Protein AF-A0A958HUA4-F1 (afdb_monomer)

pLDDT: mean 91.3, std 7.29, range [41.44, 98.62]

Radius of gyration: 27.16 Å; Cα contacts (8 Å, |Δi|>4): 624; chains: 1; bounding box: 73×45×73 Å

Solvent-accessible surface area (backbone atoms only — not comparable to full-atom values): 19918 Å² total; per-residue (Å²): 132,83,78,83,48,39,27,33,40,35,32,34,22,81,40,45,67,48,44,49,57,25,52,54,47,47,52,50,35,40,75,71,64,76,40,64,62,78,33,45,37,42,33,31,13,40,75,89,59,50,65,48,77,51,68,74,32,73,71,64,57,75,56,53,70,85,60,61,46,76,72,46,55,59,37,18,19,36,43,38,35,35,29,40,60,90,38,43,57,63,56,50,63,47,37,66,69,46,69,35,52,23,61,18,64,42,55,97,80,31,62,61,53,16,51,51,54,22,50,32,76,81,57,62,69,81,88,54,79,72,59,76,83,62,69,84,34,43,38,88,42,99,42,75,88,66,31,44,82,48,70,62,54,71,63,74,62,65,49,63,88,88,55,71,72,86,87,87,88,83,77,84,90,69,56,76,63,38,38,39,75,63,75,20,88,40,88,40,69,70,58,35,54,50,40,77,77,56,82,78,74,97,84,74,87,76,57,98,49,66,25,25,30,52,51,18,66,44,46,77,41,62,24,44,83,39,9,21,63,38,46,20,83,56,55,39,103,46,94,20,21,52,23,46,71,47,89,96,56,72,28,51,46,31,58,42,34,56,44,22,34,69,31,71,49,68,38,78,61,20,50,35,30,68,94,36,75,53,95,87,32,65,60,74,51,36,67,56,60,45,23,27,78,40,39,44,31,30,51,52,88,73,68,55,60,53,60,33,56,32,27,50,62,96,40,78,78,38,61,63,78,43,62,99,88,43,80,32,48,47,78,57,49,45,50,52,53,51,52,52,50,52,51,54,48,41,74,77,39,75,83,63,52

Secondary structure (DSSP, 8-state):
-PPPPEEEEEEEES-HHHHHHHHHHHHHHHHTTSS--SEEEEEEE-TTS-EEEEES-HHHHHTSPTTHHHHSPTT-EEEEEEEEGGGHHHHHHHTTT-SEEEEEE--TT-HHHHHHHHHHTTS--SSSSSPPPPP--SB--SSSTT-B--GGGSS-PPPPTTPPP------TT--TTSBGGGT-SB--HHHHHHHHTS---SS----SSHHHHHHHHHHTS-GGGGT-SS-TTS--SSTT-SS---TT---HHHHHHHTT---EEEEE---S-GGG-STT--GGGSGGGGT-SEEEEE-SS---SSS--EEETTEEEESPPPSTTPPP-HHHHHHHHHHHHHHHHHHH-TT--

Foldseek 3Di:
DPDFWKKKKKFKALALVLLVQLQVLLVVCVVVVVFDWPKKKKWAQALVRDIDIDMDDPVLVVLADPCLNNPDDHRMMMMIIIGTPVCLLVSLVSSLRTQAIFMFIQDPVGDNVSNVRRSCLVVPDLVDPLGDQGDWRWADDPDPVSTGGHPSRPDAAAADPPDDDDDDDDDAPDDQQDEVCNPHPHDDVVVVVVCVVDPDDPPDDADPDDQQRLQCQFFVDHQQQQQPPDFLQDADPDRSRRLHGDPVTATVLQSCVSNQAAFEDFEEARSHRPVALDPVHDCCRPPVVSNHPWYWYAHHPDADQQFGQIDTRSRTPGGDADPPPDTHGRVVVSVVVVVVVVVVCCVVPVPHD

Structure (mmCIF, N/CA/C/O backbone):
data_AF-A0A958HUA4-F1
#
_entry.id   AF-A0A958HUA4-F1
#
loop_
_atom_site.group_PDB
_atom_site.id
_atom_site.type_symbol
_atom_site.label_atom_id
_atom_site.label_alt_id
_atom_site.label_comp_id
_atom_site.label_asym_id
_atom_site.label_entity_id
_atom_site.label_seq_id
_atom_site.pdbx_PDB_ins_code
_atom_site.Cartn_x
_atom_site.Cartn_y
_atom_site.Cartn_z
_atom_site.occupancy
_atom_site.B_iso_or_equiv
_atom_site.auth_seq_id
_atom_site.auth_comp_id
_atom_site.auth_asym_id
_atom_site.auth_atom_id
_atom_site.pdbx_PDB_model_num
ATOM 1 N N . MET A 1 1 ? 41.596 9.420 -26.181 1.00 41.44 1 MET A N 1
ATOM 2 C CA . MET A 1 1 ? 40.619 8.571 -26.888 1.00 41.44 1 MET A CA 1
ATOM 3 C C . MET A 1 1 ? 39.676 8.042 -25.830 1.00 41.44 1 MET A C 1
ATOM 5 O O . MET A 1 1 ? 40.106 7.245 -25.011 1.00 41.44 1 MET A O 1
ATOM 9 N N . THR A 1 2 ? 38.470 8.592 -25.737 1.00 46.72 2 THR A N 1
ATOM 10 C CA . THR A 1 2 ? 37.420 8.050 -24.869 1.00 46.72 2 THR A CA 1
ATOM 11 C C . THR A 1 2 ? 37.021 6.692 -25.429 1.00 46.72 2 THR A C 1
ATOM 13 O O . THR A 1 2 ? 36.610 6.608 -26.583 1.00 46.72 2 THR A O 1
ATOM 16 N N . THR A 1 3 ? 37.222 5.633 -24.651 1.00 60.53 3 THR A N 1
ATOM 17 C CA . THR A 1 3 ? 36.746 4.288 -24.975 1.00 60.53 3 THR A CA 1
ATOM 18 C C . THR A 1 3 ? 35.234 4.371 -25.181 1.00 60.53 3 THR A C 1
ATOM 20 O O . THR A 1 3 ? 34.528 4.886 -24.315 1.00 60.53 3 THR A O 1
ATOM 23 N N . GLU A 1 4 ? 34.749 3.965 -26.352 1.00 77.44 4 GLU A N 1
ATOM 24 C CA . GLU A 1 4 ? 33.319 3.947 -26.655 1.00 77.44 4 GLU A CA 1
ATOM 25 C C . GLU A 1 4 ? 32.632 2.963 -25.698 1.00 77.44 4 GLU A C 1
ATOM 27 O O . GLU A 1 4 ? 33.038 1.805 -25.600 1.00 77.44 4 GLU A O 1
ATOM 32 N N . GLN A 1 5 ? 31.659 3.447 -24.926 1.00 87.62 5 GLN A N 1
ATOM 33 C CA . GLN A 1 5 ? 30.977 2.644 -23.917 1.00 87.62 5 GLN A CA 1
ATOM 34 C C . GLN A 1 5 ? 29.851 1.837 -24.565 1.00 87.62 5 GLN A C 1
ATOM 36 O O . GLN A 1 5 ? 29.000 2.397 -25.261 1.00 87.62 5 GLN A O 1
ATOM 41 N N . ASN A 1 6 ? 29.834 0.530 -24.308 1.00 91.56 6 ASN A N 1
ATOM 42 C CA . ASN A 1 6 ? 28.731 -0.338 -24.704 1.00 91.56 6 ASN A CA 1
ATOM 43 C C . ASN A 1 6 ? 27.624 -0.319 -23.650 1.00 91.56 6 ASN A C 1
ATOM 45 O O . ASN A 1 6 ? 27.862 -0.139 -22.455 1.00 91.56 6 ASN A O 1
ATOM 49 N N . LEU A 1 7 ? 26.402 -0.523 -24.117 1.00 91.88 7 LEU A N 1
ATOM 50 C CA . LEU A 1 7 ? 25.184 -0.560 -23.330 1.00 91.88 7 LEU A CA 1
ATOM 51 C C . LEU A 1 7 ? 24.531 -1.927 -23.443 1.00 91.88 7 LEU A C 1
ATOM 53 O O . LEU A 1 7 ? 24.459 -2.489 -24.534 1.00 91.88 7 LEU A O 1
ATOM 57 N N . VAL A 1 8 ? 23.939 -2.385 -22.347 1.00 91.31 8 VAL A N 1
ATOM 58 C CA . VAL A 1 8 ? 22.857 -3.367 -22.379 1.00 91.31 8 VAL A CA 1
ATOM 59 C C . VAL A 1 8 ? 21.545 -2.609 -22.549 1.00 91.31 8 VAL A C 1
ATOM 61 O O . VAL A 1 8 ? 21.198 -1.779 -21.712 1.00 91.31 8 VAL A O 1
ATOM 64 N N . ILE A 1 9 ? 20.794 -2.913 -23.605 1.00 92.19 9 ILE A N 1
ATOM 65 C CA . ILE A 1 9 ? 19.447 -2.393 -23.848 1.00 92.19 9 ILE A CA 1
ATOM 66 C C . ILE A 1 9 ? 18.473 -3.567 -23.759 1.00 92.19 9 ILE A C 1
ATOM 68 O O . ILE A 1 9 ? 18.439 -4.425 -24.637 1.00 92.19 9 ILE A O 1
ATOM 72 N N . LEU A 1 10 ? 17.670 -3.600 -22.697 1.00 89.81 10 LEU A N 1
ATOM 73 C CA . LEU A 1 10 ? 16.618 -4.592 -22.496 1.00 89.81 10 LEU A CA 1
ATOM 74 C C . LEU A 1 10 ? 15.257 -3.948 -22.737 1.00 89.81 10 LEU A C 1
ATOM 76 O O . LEU A 1 10 ? 14.933 -2.910 -22.159 1.00 89.81 10 LEU A O 1
ATOM 80 N N . THR A 1 11 ? 14.433 -4.577 -23.562 1.00 89.62 11 THR A N 1
ATOM 81 C CA . THR A 1 11 ? 13.100 -4.084 -23.897 1.00 89.62 11 THR A CA 1
ATOM 82 C C . THR A 1 11 ? 12.040 -5.155 -23.684 1.00 89.62 11 THR A C 1
ATOM 84 O O . THR A 1 11 ? 12.311 -6.335 -23.875 1.00 89.62 11 THR A O 1
ATOM 87 N N . GLY A 1 12 ? 10.845 -4.750 -23.253 1.00 88.19 12 GLY A N 1
ATOM 88 C CA . GLY A 1 12 ? 9.703 -5.630 -23.000 1.00 88.19 12 GLY A CA 1
ATOM 89 C C . GLY A 1 12 ? 8.538 -5.367 -23.955 1.00 88.19 12 GLY A C 1
ATOM 90 O O . GLY A 1 12 ? 8.248 -4.215 -24.299 1.00 88.19 12 GLY A O 1
ATOM 91 N N . TYR A 1 13 ? 7.855 -6.446 -24.338 1.00 89.31 13 TYR A N 1
ATOM 92 C CA . TYR A 1 13 ? 6.770 -6.474 -25.316 1.00 89.31 13 TYR A CA 1
ATOM 93 C C . TYR A 1 13 ? 5.556 -7.231 -24.770 1.00 89.31 13 TYR A C 1
ATOM 95 O O . TYR A 1 13 ? 5.693 -8.306 -24.185 1.00 89.31 13 TYR A O 1
ATOM 103 N N . PHE A 1 14 ? 4.357 -6.704 -25.032 1.00 83.75 14 PHE A N 1
ATOM 104 C CA . PHE A 1 14 ? 3.089 -7.412 -24.796 1.00 83.75 14 PHE A CA 1
ATOM 105 C C . PHE A 1 14 ? 2.644 -8.282 -25.978 1.00 83.75 14 PHE A C 1
ATOM 107 O O . PHE A 1 14 ? 1.669 -9.013 -25.860 1.00 83.75 14 PHE A O 1
ATOM 114 N N . SER A 1 15 ? 3.338 -8.192 -27.114 1.00 88.75 15 SER A N 1
ATOM 115 C CA . SER A 1 15 ? 3.091 -9.004 -28.303 1.00 88.75 15 SER A CA 1
ATOM 116 C C . SER A 1 15 ? 4.385 -9.695 -28.709 1.00 88.75 15 SER A C 1
ATOM 118 O O . SER A 1 15 ? 5.387 -9.034 -28.987 1.00 88.75 15 SER A O 1
ATOM 120 N N . ILE A 1 16 ? 4.344 -11.025 -28.748 1.00 91.31 16 ILE A N 1
ATOM 121 C CA . ILE A 1 16 ? 5.450 -11.851 -29.239 1.00 91.31 16 ILE A CA 1
ATOM 122 C C . ILE A 1 16 ? 5.746 -11.524 -30.708 1.00 91.31 16 ILE A C 1
ATOM 124 O O . ILE A 1 16 ? 6.905 -11.364 -31.074 1.00 91.31 16 ILE A O 1
ATOM 128 N N . ASP A 1 17 ? 4.717 -11.335 -31.536 1.00 92.62 17 ASP A N 1
ATOM 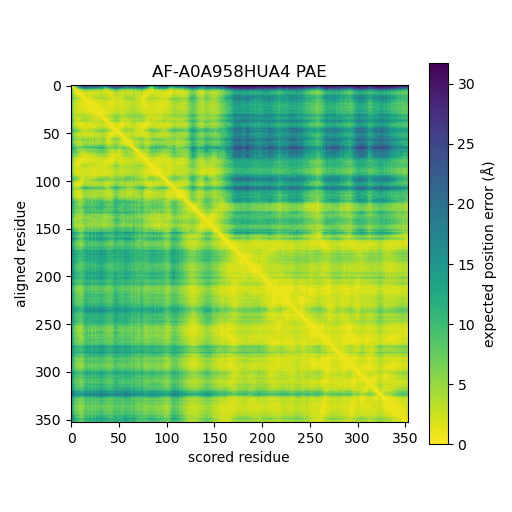129 C CA . ASP A 1 17 ? 4.897 -11.028 -32.959 1.00 92.62 17 ASP A CA 1
ATOM 130 C C . ASP A 1 17 ? 5.580 -9.673 -33.180 1.00 92.62 17 ASP A C 1
ATOM 132 O O . ASP A 1 17 ? 6.458 -9.554 -34.034 1.00 92.62 17 ASP A O 1
ATOM 136 N N . ALA A 1 18 ? 5.242 -8.663 -32.370 1.00 92.94 18 ALA A N 1
ATOM 137 C CA . ALA A 1 18 ? 5.939 -7.379 -32.400 1.00 92.94 18 ALA A CA 1
ATOM 138 C C . ALA A 1 18 ? 7.417 -7.528 -32.004 1.00 92.94 18 ALA A C 1
ATOM 140 O O . ALA A 1 18 ? 8.287 -6.941 -32.645 1.00 92.94 18 ALA A O 1
ATOM 141 N N . ALA A 1 19 ? 7.708 -8.346 -30.986 1.00 93.69 19 ALA A N 1
ATOM 142 C CA . ALA A 1 19 ? 9.080 -8.617 -30.565 1.00 93.69 19 ALA A CA 1
ATOM 143 C C . ALA A 1 19 ? 9.882 -9.354 -31.649 1.00 93.69 19 ALA A C 1
ATOM 145 O O . ALA A 1 19 ? 11.032 -9.007 -31.901 1.00 93.69 19 ALA A O 1
ATOM 146 N N . ARG A 1 20 ? 9.276 -10.327 -32.340 1.00 94.69 20 ARG A N 1
ATOM 147 C CA . ARG A 1 20 ? 9.901 -11.015 -33.480 1.00 94.69 20 ARG A CA 1
ATOM 148 C C . ARG A 1 20 ? 10.224 -10.049 -34.610 1.00 94.69 20 ARG A C 1
ATOM 150 O O . ARG A 1 20 ? 11.370 -9.983 -35.035 1.00 94.69 20 ARG A O 1
ATOM 157 N N . ALA A 1 21 ? 9.248 -9.244 -35.030 1.00 94.62 21 ALA A N 1
ATOM 158 C CA . ALA A 1 21 ? 9.436 -8.273 -36.105 1.00 94.62 21 ALA A CA 1
ATOM 159 C C . ALA A 1 21 ? 10.551 -7.258 -35.794 1.00 94.62 21 ALA A C 1
ATOM 161 O O . ALA A 1 21 ? 11.344 -6.909 -36.671 1.00 94.62 21 ALA A O 1
ATOM 162 N N . ASP A 1 22 ? 10.635 -6.794 -34.545 1.00 95.31 22 ASP A N 1
ATOM 163 C CA . ASP A 1 22 ? 11.686 -5.874 -34.110 1.00 95.31 22 ASP A CA 1
ATOM 164 C C . ASP A 1 22 ? 13.051 -6.579 -33.980 1.00 95.31 22 ASP A C 1
ATOM 166 O O . ASP A 1 22 ? 14.072 -6.000 -34.355 1.00 95.31 22 ASP A O 1
ATOM 170 N N . SER A 1 23 ? 13.085 -7.839 -33.530 1.00 94.25 23 SER A N 1
ATOM 171 C CA . SER A 1 23 ? 14.299 -8.669 -33.496 1.00 94.25 23 SER A CA 1
ATOM 172 C C . SER A 1 23 ? 14.860 -8.912 -34.901 1.00 94.25 23 SER A C 1
ATOM 174 O O . SER A 1 23 ? 16.057 -8.734 -35.126 1.00 94.25 23 SER A O 1
ATOM 176 N N . ASP A 1 24 ? 14.002 -9.252 -35.865 1.00 92.75 24 ASP A N 1
ATOM 177 C CA . ASP A 1 24 ? 14.386 -9.455 -37.266 1.00 92.75 24 ASP A CA 1
ATOM 178 C C . ASP A 1 24 ? 14.916 -8.155 -37.886 1.00 92.75 24 ASP A C 1
ATOM 180 O O . ASP A 1 24 ? 15.938 -8.150 -38.577 1.00 92.75 24 ASP A O 1
ATOM 184 N N . ARG A 1 25 ? 14.274 -7.018 -37.581 1.00 94.06 25 ARG A N 1
ATOM 185 C CA . ARG A 1 25 ? 14.742 -5.697 -38.021 1.00 94.06 25 ARG A CA 1
ATOM 186 C C . ARG A 1 25 ? 16.128 -5.375 -37.465 1.00 94.06 25 ARG A C 1
ATOM 188 O O . ARG A 1 25 ? 16.972 -4.881 -38.208 1.00 94.06 25 ARG A O 1
ATOM 195 N N . LEU A 1 26 ? 16.378 -5.650 -36.184 1.00 94.38 26 LEU A N 1
ATOM 196 C CA . LEU A 1 26 ? 17.698 -5.464 -35.575 1.00 94.38 26 LEU A CA 1
ATOM 197 C C . LEU A 1 26 ? 18.760 -6.338 -36.248 1.00 94.38 26 LEU A C 1
ATOM 199 O O . LEU A 1 26 ? 19.844 -5.843 -36.554 1.00 94.38 26 LEU A O 1
ATOM 203 N N . ALA A 1 27 ? 18.444 -7.608 -36.513 1.00 90.12 27 ALA A N 1
ATOM 204 C CA . ALA A 1 27 ? 19.351 -8.522 -37.200 1.00 90.12 27 ALA A CA 1
ATOM 205 C C . ALA A 1 27 ? 19.699 -8.022 -38.613 1.00 90.12 27 ALA A C 1
ATOM 207 O O . ALA A 1 27 ? 20.872 -8.020 -38.988 1.00 90.12 27 ALA A O 1
ATOM 208 N N . GLN A 1 28 ? 18.712 -7.520 -39.363 1.00 91.50 28 GLN A N 1
ATOM 209 C CA . GLN A 1 28 ? 18.930 -6.938 -40.688 1.00 91.50 28 GLN A CA 1
ATOM 210 C C . GLN A 1 28 ? 19.816 -5.684 -40.627 1.00 91.50 28 GLN A C 1
ATOM 212 O O . GLN A 1 28 ? 20.793 -5.581 -41.363 1.00 91.50 28 GLN A O 1
ATOM 217 N N . LEU A 1 29 ? 19.531 -4.753 -39.710 1.00 93.38 29 LEU A N 1
ATOM 218 C CA . LEU A 1 29 ? 20.330 -3.532 -39.548 1.00 93.38 29 LEU A CA 1
ATOM 219 C C . LEU A 1 29 ? 21.781 -3.832 -39.148 1.00 93.38 29 LEU A C 1
ATOM 221 O O . LEU A 1 29 ? 22.694 -3.118 -39.571 1.00 93.38 29 LEU A O 1
ATOM 225 N N . ALA A 1 30 ? 21.997 -4.874 -38.344 1.00 91.31 30 ALA A N 1
ATOM 226 C CA . ALA A 1 30 ? 23.329 -5.344 -37.985 1.00 91.31 30 ALA A CA 1
ATOM 227 C C . ALA A 1 30 ? 24.052 -5.974 -39.189 1.00 91.31 30 ALA A C 1
ATOM 229 O O . ALA A 1 30 ? 25.220 -5.665 -39.431 1.00 91.31 30 ALA A O 1
ATOM 230 N N . ALA A 1 31 ? 23.360 -6.804 -39.980 1.00 89.62 31 ALA A N 1
ATOM 231 C CA . ALA A 1 31 ? 23.905 -7.413 -41.196 1.00 89.62 31 ALA A CA 1
ATOM 232 C C . ALA A 1 31 ? 24.312 -6.357 -42.240 1.00 89.62 31 ALA A C 1
ATOM 234 O O . ALA A 1 31 ? 25.396 -6.440 -42.822 1.00 89.62 31 ALA A O 1
ATOM 235 N N . ASP A 1 32 ? 23.496 -5.313 -42.390 1.00 92.56 32 ASP A N 1
ATOM 236 C CA . ASP A 1 32 ? 23.745 -4.181 -43.287 1.00 92.56 32 ASP A CA 1
ATOM 237 C C . ASP A 1 32 ? 24.752 -3.167 -42.713 1.00 92.56 32 ASP A C 1
ATOM 239 O O . ASP A 1 32 ? 25.038 -2.148 -43.342 1.00 92.56 32 ASP A O 1
ATOM 243 N N . LYS A 1 33 ? 25.304 -3.425 -41.515 1.00 90.12 33 LYS A N 1
ATOM 244 C CA . LYS A 1 33 ? 26.251 -2.551 -40.795 1.00 90.12 33 LYS A CA 1
ATOM 245 C C . LYS A 1 33 ? 25.715 -1.138 -40.540 1.00 90.12 33 LYS A C 1
ATOM 247 O O . LYS A 1 33 ? 26.491 -0.194 -40.393 1.00 90.12 33 LYS A O 1
ATOM 252 N N . THR A 1 34 ? 24.392 -0.995 -40.480 1.00 91.31 34 THR A N 1
ATOM 253 C CA . THR A 1 34 ? 23.717 0.265 -40.133 1.00 91.31 34 THR A CA 1
ATOM 254 C C . THR A 1 34 ? 23.776 0.526 -38.628 1.00 91.31 34 THR A C 1
ATOM 256 O O . THR A 1 34 ? 23.819 1.679 -38.206 1.00 91.31 34 THR A O 1
ATOM 259 N N . ILE A 1 35 ? 23.812 -0.540 -37.824 1.00 93.06 35 ILE A N 1
ATOM 260 C CA . ILE A 1 35 ? 24.072 -0.498 -36.381 1.00 93.06 35 ILE A CA 1
ATOM 261 C C . ILE A 1 35 ? 25.195 -1.471 -36.025 1.00 93.06 35 ILE A C 1
ATOM 263 O O . ILE A 1 35 ? 25.390 -2.494 -36.685 1.00 93.06 35 ILE A O 1
ATOM 267 N N . ARG A 1 36 ? 25.901 -1.183 -34.938 1.00 92.81 36 ARG A N 1
ATOM 268 C CA . ARG A 1 36 ? 26.863 -2.074 -34.296 1.00 92.81 36 ARG A CA 1
ATOM 269 C C . ARG A 1 36 ? 26.205 -2.727 -33.091 1.00 92.81 36 ARG A C 1
ATOM 271 O O . ARG A 1 36 ? 25.600 -2.063 -32.255 1.00 92.81 36 ARG A O 1
ATOM 278 N N . THR A 1 37 ? 26.341 -4.042 -32.993 1.00 90.12 37 THR A N 1
ATOM 279 C CA . THR A 1 37 ? 25.850 -4.818 -31.857 1.00 90.12 37 THR A CA 1
ATOM 280 C C . THR A 1 37 ? 26.752 -6.022 -31.618 1.00 90.12 37 THR A C 1
ATOM 282 O O . THR A 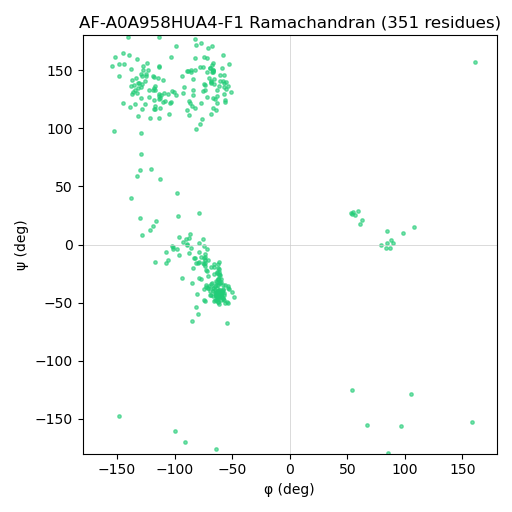1 37 ? 27.282 -6.599 -32.566 1.00 90.12 37 THR A O 1
ATOM 285 N N . GLU A 1 38 ? 26.936 -6.397 -30.353 1.00 88.06 38 GLU A N 1
ATOM 286 C CA . GLU A 1 38 ? 27.614 -7.645 -29.984 1.00 88.06 38 GLU A CA 1
ATOM 287 C C . GLU A 1 38 ? 26.667 -8.850 -30.062 1.00 88.06 38 GLU A C 1
ATOM 289 O O . GLU A 1 38 ? 27.121 -9.989 -30.099 1.00 88.06 38 GLU A O 1
ATOM 294 N N . GLY A 1 39 ? 25.353 -8.627 -30.121 1.00 88.12 39 GLY A N 1
ATOM 295 C CA . GLY A 1 39 ? 24.360 -9.683 -30.240 1.00 88.12 39 GLY A CA 1
ATOM 296 C C . GLY A 1 39 ? 22.964 -9.234 -29.825 1.00 88.12 39 GLY A C 1
ATOM 297 O O . GLY A 1 39 ? 22.793 -8.297 -29.041 1.00 88.12 39 GLY A O 1
ATOM 298 N N . VAL A 1 40 ? 21.973 -9.947 -30.350 1.00 91.44 40 VAL A N 1
ATOM 299 C CA . VAL A 1 40 ? 20.555 -9.803 -30.022 1.00 91.44 40 VAL A CA 1
ATOM 300 C C . VAL A 1 40 ? 20.078 -11.116 -29.418 1.00 91.44 40 VAL A C 1
ATOM 302 O O . VAL A 1 40 ? 20.378 -12.189 -29.945 1.00 91.44 40 VAL A O 1
ATOM 305 N N . ILE A 1 41 ? 19.337 -11.031 -28.319 1.00 92.31 41 ILE A N 1
ATOM 306 C CA . ILE A 1 41 ? 18.632 -12.152 -27.702 1.00 92.31 41 ILE A CA 1
ATOM 307 C C . ILE A 1 41 ? 17.152 -11.796 -27.638 1.00 92.31 41 ILE A C 1
ATOM 309 O O . ILE A 1 41 ? 16.786 -10.767 -27.076 1.00 92.31 41 ILE A O 1
ATOM 313 N N . LEU A 1 42 ? 16.304 -12.672 -28.157 1.00 93.69 42 LEU A N 1
ATOM 314 C CA . LEU A 1 42 ? 14.857 -12.622 -28.007 1.00 93.69 42 LEU A CA 1
ATOM 315 C C . LEU A 1 42 ? 14.428 -13.747 -27.064 1.00 93.69 42 LEU A C 1
ATOM 317 O O . LEU A 1 42 ? 14.708 -14.918 -27.308 1.00 93.69 42 LEU A O 1
ATOM 321 N N . VAL A 1 43 ? 13.740 -13.381 -25.987 1.00 92.62 43 VAL A N 1
ATOM 322 C CA . VAL A 1 43 ? 13.136 -14.299 -25.019 1.00 92.62 43 VAL A CA 1
ATOM 323 C C . VAL A 1 43 ? 11.626 -14.160 -25.114 1.00 92.62 43 VAL A C 1
ATOM 325 O O . VAL A 1 43 ? 11.098 -13.060 -24.985 1.00 92.62 43 VAL A O 1
ATOM 328 N N . GLU A 1 44 ? 10.915 -15.263 -25.279 1.00 93.62 44 GLU A N 1
ATOM 329 C CA . GLU A 1 44 ? 9.461 -15.281 -25.417 1.00 93.62 44 GLU A CA 1
ATOM 330 C C . GLU A 1 44 ? 8.869 -16.209 -24.363 1.00 93.62 44 GLU A C 1
ATOM 332 O O . GLU A 1 44 ? 9.457 -17.239 -24.029 1.00 93.62 44 GLU A O 1
ATOM 337 N N . LYS A 1 45 ? 7.690 -15.866 -23.846 1.00 91.75 45 LYS A N 1
ATOM 338 C CA . LYS A 1 45 ? 6.893 -16.775 -23.029 1.00 91.75 45 LYS A CA 1
ATOM 339 C C . LYS A 1 45 ? 5.538 -16.962 -23.684 1.00 91.75 45 LYS A C 1
ATOM 341 O O . LYS A 1 45 ? 4.723 -16.044 -23.692 1.00 91.75 45 LYS A O 1
ATOM 346 N N . GLY A 1 46 ? 5.304 -18.149 -24.233 1.00 88.56 46 GLY A N 1
ATOM 347 C CA . GLY A 1 46 ? 4.039 -18.518 -24.856 1.00 88.56 46 GLY A CA 1
ATOM 348 C C . GLY A 1 46 ? 2.859 -18.400 -23.889 1.00 88.56 46 GLY A C 1
ATOM 349 O O . GLY A 1 46 ? 3.028 -18.331 -22.668 1.00 88.56 46 GLY A O 1
ATOM 350 N N . ALA A 1 47 ? 1.641 -18.373 -24.430 1.00 87.12 47 ALA A N 1
ATOM 351 C CA . ALA A 1 47 ? 0.416 -18.363 -23.624 1.00 87.12 47 ALA A CA 1
ATOM 352 C C . ALA A 1 47 ? 0.281 -19.622 -22.740 1.00 87.12 47 ALA A C 1
ATOM 354 O O . ALA A 1 47 ? -0.328 -19.574 -21.677 1.00 87.12 47 ALA A O 1
ATOM 355 N N . ASP A 1 48 ? 0.911 -20.723 -23.153 1.00 89.19 48 ASP A N 1
ATOM 356 C CA . ASP A 1 48 ? 1.074 -21.971 -22.400 1.00 89.19 48 ASP A CA 1
ATOM 357 C C . ASP A 1 48 ? 2.112 -21.876 -21.261 1.00 89.19 48 ASP A C 1
ATOM 359 O O . ASP A 1 48 ? 2.351 -22.846 -20.545 1.00 89.19 48 ASP A O 1
ATOM 363 N N . GLY A 1 49 ? 2.753 -20.715 -21.092 1.00 84.94 49 GLY A N 1
ATOM 364 C CA . GLY A 1 49 ? 3.802 -20.472 -20.107 1.00 84.94 49 GLY A CA 1
ATOM 365 C C . GLY A 1 49 ? 5.183 -20.993 -20.513 1.00 84.94 49 GLY A C 1
ATOM 366 O O . GLY A 1 49 ? 6.135 -20.800 -19.750 1.00 84.94 49 GLY A O 1
ATOM 367 N N . LYS A 1 50 ? 5.325 -21.615 -21.692 1.00 91.56 50 LYS A N 1
ATOM 368 C CA . LYS A 1 50 ? 6.597 -22.157 -22.175 1.00 91.56 50 LYS A CA 1
ATOM 369 C C . LYS A 1 50 ? 7.521 -21.030 -22.621 1.00 91.56 50 LYS A C 1
ATOM 371 O O . LYS A 1 50 ? 7.118 -20.140 -23.363 1.00 91.56 50 LYS A O 1
ATOM 376 N N . VAL A 1 51 ? 8.776 -21.091 -22.185 1.00 91.50 51 VAL A N 1
ATOM 377 C CA . VAL A 1 51 ? 9.800 -20.110 -22.554 1.00 91.50 51 VAL A CA 1
ATOM 378 C C . VAL A 1 51 ? 10.577 -20.592 -23.777 1.00 91.50 51 VAL A C 1
ATOM 380 O O . VAL A 1 51 ? 11.068 -21.723 -23.787 1.00 91.50 51 VAL A O 1
ATOM 383 N N . THR A 1 52 ? 10.721 -19.730 -24.780 1.00 92.88 52 THR A N 1
ATOM 384 C CA . THR A 1 52 ? 11.599 -19.913 -25.945 1.00 92.88 52 THR A CA 1
ATOM 385 C C . THR A 1 52 ? 12.635 -18.798 -25.988 1.00 92.88 52 THR A C 1
ATOM 387 O O . THR A 1 52 ? 12.369 -17.672 -25.573 1.00 92.88 52 THR A O 1
ATOM 390 N N . VAL A 1 53 ? 13.848 -19.118 -26.443 1.00 92.25 53 VAL A N 1
ATOM 391 C CA . VAL A 1 53 ? 14.931 -18.140 -26.586 1.00 92.25 53 VAL A CA 1
ATOM 392 C C . VAL A 1 53 ? 15.599 -18.329 -27.940 1.00 92.25 53 VAL A C 1
ATOM 394 O O . VAL A 1 53 ? 15.909 -19.459 -28.314 1.00 92.25 53 VAL A O 1
ATOM 397 N N . SER A 1 54 ? 15.818 -17.232 -28.655 1.00 91.62 54 SER A N 1
ATOM 398 C CA . SER A 1 54 ? 16.590 -17.177 -29.898 1.00 91.62 54 SER A CA 1
ATOM 399 C C . SER A 1 54 ? 17.639 -16.078 -29.809 1.00 91.62 54 SER A C 1
ATOM 401 O O . SER A 1 54 ? 17.400 -15.042 -29.189 1.00 91.62 54 SER A O 1
ATOM 403 N N . HIS A 1 55 ? 18.791 -16.275 -30.440 1.00 90.19 55 HIS A N 1
ATOM 404 C CA . HIS A 1 55 ? 19.924 -15.368 -30.293 1.00 90.19 55 HIS A CA 1
ATOM 405 C C . HIS A 1 55 ? 20.831 -15.343 -31.515 1.00 90.19 55 HIS A C 1
ATOM 407 O O . HIS A 1 55 ? 20.837 -16.272 -32.318 1.00 90.19 55 HIS A O 1
ATOM 413 N N . THR A 1 56 ? 21.637 -14.287 -31.619 1.00 87.69 56 THR A N 1
ATOM 414 C CA . THR A 1 56 ? 22.624 -14.119 -32.696 1.00 87.69 56 THR A CA 1
ATOM 415 C C . THR A 1 56 ? 24.076 -14.298 -32.236 1.00 87.69 56 THR A C 1
ATOM 417 O O . THR A 1 56 ? 24.976 -14.266 -33.071 1.00 87.69 56 THR A O 1
ATOM 420 N N . ASN A 1 57 ? 24.329 -14.455 -30.928 1.00 85.81 57 ASN A N 1
ATOM 421 C CA . ASN A 1 57 ? 25.670 -14.643 -30.358 1.00 85.81 57 ASN A CA 1
ATOM 422 C C . ASN A 1 57 ? 25.647 -15.596 -29.144 1.00 85.81 57 ASN A C 1
ATOM 424 O O . ASN A 1 57 ? 24.969 -15.324 -28.150 1.00 85.81 57 ASN A O 1
ATOM 428 N N . ASP A 1 58 ? 26.405 -16.695 -29.222 1.00 82.81 58 ASP A N 1
ATOM 429 C CA . ASP A 1 58 ? 26.481 -17.732 -28.182 1.00 82.81 58 ASP A CA 1
ATOM 430 C C . ASP A 1 58 ? 27.175 -17.266 -26.886 1.00 82.81 58 ASP A C 1
ATOM 432 O O . ASP A 1 58 ? 26.780 -17.672 -25.790 1.00 82.81 58 ASP A O 1
ATOM 436 N N . ASP A 1 59 ? 28.183 -16.389 -26.973 1.00 83.38 59 ASP A N 1
ATOM 437 C CA . ASP A 1 59 ? 28.891 -15.864 -25.795 1.00 83.38 59 ASP A CA 1
ATOM 438 C C . ASP A 1 59 ? 27.971 -14.961 -24.967 1.00 83.38 59 ASP A C 1
ATOM 440 O O . ASP A 1 59 ? 27.875 -15.122 -23.748 1.00 83.38 59 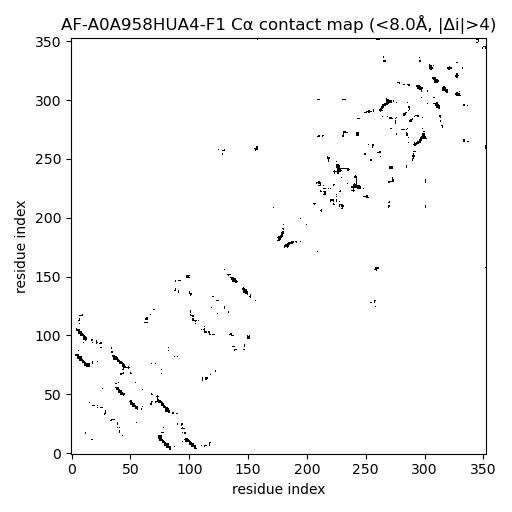ASP A O 1
ATOM 444 N N . LEU A 1 60 ? 27.212 -14.084 -25.631 1.00 83.44 60 LEU A N 1
ATOM 445 C CA . LEU A 1 60 ? 26.218 -13.238 -24.969 1.00 83.44 60 LEU A CA 1
ATOM 446 C C . LEU A 1 60 ? 25.136 -14.086 -24.280 1.00 83.44 60 LEU A C 1
ATOM 448 O O . LEU A 1 60 ? 24.762 -13.810 -23.139 1.00 83.44 60 LEU A O 1
ATOM 452 N N . MET A 1 61 ? 24.683 -15.158 -24.935 1.00 85.31 61 MET A N 1
ATOM 453 C CA . MET A 1 61 ? 23.723 -16.098 -24.354 1.00 85.31 61 MET A CA 1
ATOM 454 C C . MET A 1 61 ? 24.232 -16.791 -23.099 1.00 85.31 61 MET A C 1
ATOM 456 O O . MET A 1 61 ? 23.487 -16.915 -22.127 1.00 85.31 61 MET A O 1
ATOM 460 N N . SER A 1 62 ? 25.496 -17.220 -23.097 1.00 83.94 62 SER A N 1
ATOM 461 C CA . SER A 1 62 ? 26.097 -17.904 -21.947 1.00 83.94 62 SER A CA 1
ATOM 462 C C . SER A 1 62 ? 26.136 -17.038 -20.679 1.00 83.94 62 SER A C 1
ATOM 464 O O . SER A 1 62 ? 26.195 -17.565 -19.568 1.00 83.94 62 SER A O 1
ATOM 466 N N . ARG A 1 63 ? 26.060 -15.710 -20.840 1.00 82.06 63 ARG A N 1
ATOM 467 C CA . ARG A 1 63 ? 26.125 -14.706 -19.768 1.00 82.06 63 ARG A CA 1
ATOM 468 C C . ARG A 1 63 ? 24.756 -14.149 -19.372 1.00 82.06 63 ARG A C 1
ATOM 470 O O . ARG A 1 63 ? 24.678 -13.347 -18.443 1.00 82.06 63 ARG A O 1
ATOM 477 N N . MET A 1 64 ? 23.680 -14.544 -20.057 1.00 79.19 64 MET A N 1
ATOM 478 C CA . MET A 1 64 ? 22.337 -14.045 -19.768 1.00 79.19 64 MET A CA 1
ATOM 479 C C . MET A 1 64 ? 21.898 -14.459 -18.349 1.00 79.19 64 MET A C 1
ATOM 481 O O . MET A 1 64 ? 22.005 -15.638 -17.997 1.00 79.19 64 MET A O 1
ATOM 485 N N . PRO A 1 65 ? 21.350 -13.537 -17.531 1.00 70.44 65 PRO A N 1
ATOM 486 C CA . PRO A 1 65 ? 20.850 -13.877 -16.207 1.00 70.44 65 PRO A CA 1
ATOM 487 C C . PRO A 1 65 ? 19.790 -14.980 -16.276 1.00 70.44 65 PRO A C 1
ATOM 489 O O . PRO A 1 65 ? 18.810 -14.889 -17.025 1.00 70.44 65 PRO A O 1
ATOM 492 N N . GLN A 1 66 ? 19.965 -16.021 -15.461 1.00 69.44 66 GLN A N 1
ATOM 493 C CA . GLN A 1 66 ? 18.995 -17.107 -15.376 1.00 69.44 66 GLN A CA 1
ATOM 494 C C . GLN A 1 66 ? 17.628 -16.581 -14.914 1.00 69.44 66 GLN A C 1
ATOM 496 O O . GLN A 1 66 ? 17.523 -15.731 -14.029 1.00 69.44 66 GLN A O 1
ATOM 501 N N . GLY A 1 67 ? 16.556 -17.114 -15.504 1.00 69.19 67 GLY A N 1
ATOM 502 C CA . GLY A 1 67 ? 15.185 -16.835 -15.070 1.00 69.19 67 GLY A CA 1
ATOM 503 C C . GLY A 1 67 ? 14.514 -15.607 -15.694 1.00 69.19 67 GLY A C 1
ATOM 504 O O . GLY A 1 67 ? 13.365 -15.342 -15.344 1.00 69.19 67 GLY A O 1
ATOM 505 N N . LEU A 1 68 ? 15.150 -14.900 -16.642 1.00 73.25 68 LEU A N 1
ATOM 506 C CA . LEU A 1 68 ? 14.507 -13.793 -17.370 1.00 73.25 68 LEU A CA 1
ATOM 507 C C . LEU A 1 68 ? 13.179 -14.229 -18.015 1.00 73.25 68 LEU A C 1
ATOM 509 O O . LEU A 1 68 ? 12.144 -13.618 -17.767 1.00 73.25 68 LEU A O 1
ATOM 513 N N . GLY A 1 69 ? 13.184 -15.342 -18.756 1.00 74.19 69 GLY A N 1
ATOM 514 C CA . GLY A 1 69 ? 11.971 -15.863 -19.393 1.00 74.19 69 GLY A CA 1
ATOM 515 C C . GLY A 1 69 ? 10.920 -16.377 -18.405 1.00 74.19 69 GLY A C 1
ATOM 516 O O . GLY A 1 69 ? 9.728 -16.194 -18.625 1.00 74.19 69 GLY A O 1
ATOM 517 N N . ALA A 1 70 ? 11.333 -16.949 -17.267 1.00 74.12 70 ALA A N 1
ATOM 518 C CA . ALA A 1 70 ? 10.397 -17.417 -16.241 1.00 74.12 70 ALA A CA 1
ATOM 519 C C . ALA A 1 70 ? 9.582 -16.262 -15.631 1.00 74.12 70 ALA A C 1
ATOM 521 O O . ALA A 1 70 ? 8.411 -16.450 -15.295 1.00 74.12 70 ALA A O 1
ATOM 522 N N . ARG A 1 71 ? 10.191 -15.073 -15.540 1.00 73.81 71 ARG A N 1
ATOM 523 C CA . ARG A 1 71 ? 9.606 -13.851 -14.969 1.00 73.81 71 ARG A CA 1
ATOM 524 C C . ARG A 1 71 ? 8.706 -13.074 -15.935 1.00 73.81 71 ARG A C 1
ATOM 526 O O . ARG A 1 71 ? 7.994 -12.181 -15.484 1.00 73.81 71 ARG A O 1
ATOM 533 N N . LEU A 1 72 ? 8.709 -13.400 -17.229 1.00 75.25 72 LEU A N 1
ATOM 534 C CA . LEU A 1 72 ? 7.732 -12.851 -18.172 1.00 75.25 72 LEU A CA 1
ATOM 535 C C . LEU A 1 72 ? 6.325 -13.369 -17.833 1.00 75.25 72 LEU A C 1
ATOM 537 O O . LEU A 1 72 ? 6.165 -14.483 -17.324 1.00 75.25 72 LEU A O 1
ATOM 541 N N . MET A 1 73 ? 5.292 -12.581 -18.130 1.00 77.38 73 MET A N 1
ATOM 542 C CA . MET A 1 73 ? 3.921 -13.101 -18.127 1.00 77.38 73 MET A CA 1
ATOM 543 C C . MET A 1 73 ? 3.675 -13.906 -19.415 1.00 77.38 73 MET A C 1
ATOM 545 O O . MET A 1 73 ? 4.323 -13.630 -20.429 1.00 77.38 73 MET A O 1
ATOM 549 N N . PRO A 1 74 ? 2.769 -14.899 -19.405 1.00 83.19 74 PRO A N 1
ATOM 550 C CA . PRO A 1 74 ? 2.369 -15.595 -20.626 1.00 83.19 74 PRO A CA 1
ATOM 551 C C . PRO A 1 74 ? 1.904 -14.616 -21.717 1.00 83.19 74 PRO A C 1
ATOM 553 O O . PRO A 1 74 ? 1.174 -13.668 -21.435 1.00 83.19 74 PRO A O 1
ATOM 556 N N . GLY A 1 75 ? 2.342 -14.838 -22.956 1.00 83.62 75 GLY A N 1
ATOM 557 C CA . GLY A 1 75 ? 2.071 -13.972 -24.109 1.00 83.62 75 GLY A CA 1
ATOM 558 C C . GLY A 1 75 ? 3.022 -12.777 -24.269 1.00 83.62 75 GLY A C 1
ATOM 559 O O . GLY A 1 75 ? 2.854 -12.004 -25.209 1.00 83.62 75 GLY A O 1
ATOM 560 N N . MET A 1 76 ? 4.016 -12.615 -23.389 1.00 88.19 76 MET A N 1
ATOM 561 C CA . MET A 1 76 ? 4.993 -11.521 -23.456 1.00 88.19 76 MET A CA 1
ATOM 562 C C . MET A 1 76 ? 6.347 -11.975 -24.007 1.00 88.19 76 MET A C 1
ATOM 564 O O . MET A 1 76 ? 6.693 -13.158 -23.988 1.00 88.19 76 MET A O 1
ATOM 568 N N . ALA A 1 77 ? 7.140 -11.005 -24.451 1.00 91.06 77 ALA A N 1
ATOM 569 C CA . ALA A 1 77 ? 8.508 -11.215 -24.906 1.00 91.06 77 ALA A CA 1
ATOM 570 C C . ALA A 1 77 ? 9.436 -10.093 -24.424 1.00 91.06 77 ALA A C 1
ATOM 572 O O . ALA A 1 77 ? 8.988 -9.015 -24.024 1.00 91.06 77 ALA A O 1
ATOM 573 N N . ALA A 1 78 ? 10.738 -10.347 -24.468 1.00 91.19 78 ALA A N 1
ATOM 574 C CA . ALA A 1 78 ? 11.773 -9.365 -24.208 1.00 91.19 78 ALA A CA 1
ATOM 575 C C . ALA A 1 78 ? 12.905 -9.488 -25.229 1.00 91.19 78 ALA A C 1
ATOM 577 O O . ALA A 1 78 ? 13.291 -10.597 -25.591 1.00 91.19 78 ALA A O 1
ATOM 578 N N . ILE A 1 79 ? 13.452 -8.350 -25.655 1.00 92.88 79 ILE A N 1
ATOM 579 C CA . ILE A 1 79 ? 14.654 -8.299 -26.491 1.00 92.88 79 ILE A CA 1
ATOM 580 C C . ILE A 1 79 ? 15.779 -7.669 -25.688 1.00 92.88 79 ILE A C 1
ATOM 582 O O . ILE A 1 79 ? 15.609 -6.585 -25.126 1.00 92.88 79 ILE A O 1
ATOM 586 N N . LEU A 1 80 ? 16.927 -8.333 -25.674 1.00 91.81 80 LEU A N 1
ATOM 587 C CA . LEU A 1 80 ? 18.174 -7.836 -25.126 1.00 91.81 80 LEU A CA 1
ATOM 588 C C . LEU A 1 80 ? 19.164 -7.590 -26.261 1.00 91.81 80 LEU A C 1
ATOM 590 O O . LEU A 1 80 ? 19.413 -8.478 -27.072 1.00 91.81 80 LEU A O 1
ATOM 594 N N . VAL A 1 81 ? 19.740 -6.394 -26.296 1.00 93.44 81 VAL A N 1
ATOM 595 C CA . VAL A 1 81 ? 20.757 -6.003 -27.275 1.00 93.44 81 VAL A CA 1
ATOM 596 C C . VAL A 1 81 ? 21.944 -5.410 -26.539 1.00 93.44 81 VAL A C 1
ATOM 598 O O . VAL A 1 81 ? 21.758 -4.577 -25.651 1.00 93.44 81 VAL A O 1
ATOM 601 N N . VAL A 1 82 ? 23.156 -5.795 -26.931 1.00 93.25 82 VAL A N 1
ATOM 602 C CA . VAL A 1 82 ? 24.373 -5.080 -26.529 1.00 93.25 82 VAL A CA 1
ATOM 603 C C . VAL A 1 82 ? 24.862 -4.247 -27.705 1.00 93.25 82 VAL A C 1
ATOM 605 O O . VAL A 1 82 ? 25.094 -4.795 -28.783 1.00 93.25 82 VAL A O 1
ATOM 608 N N . ALA A 1 83 ? 24.975 -2.932 -27.528 1.00 93.88 83 ALA A N 1
ATOM 609 C CA . ALA A 1 83 ? 25.354 -2.001 -28.593 1.00 93.88 83 ALA A CA 1
ATOM 610 C C . ALA A 1 83 ? 26.135 -0.791 -28.047 1.00 93.88 83 ALA A C 1
ATOM 612 O O . ALA A 1 83 ? 25.953 -0.439 -26.879 1.00 93.88 83 ALA A O 1
ATOM 613 N N . PRO A 1 84 ? 26.969 -0.121 -28.862 1.00 93.44 84 PRO A N 1
ATOM 614 C CA . PRO A 1 84 ? 27.615 1.134 -28.480 1.00 93.44 84 PRO A CA 1
ATOM 615 C C . PRO A 1 84 ? 26.602 2.247 -28.171 1.00 93.44 84 PRO A C 1
ATOM 617 O O . PRO A 1 84 ? 25.570 2.353 -28.836 1.00 93.44 84 PRO A O 1
ATOM 620 N N . GLU A 1 85 ? 26.917 3.131 -27.217 1.00 90.81 85 GLU A N 1
ATOM 621 C CA . GLU A 1 85 ? 26.072 4.292 -26.857 1.00 90.81 85 GLU A CA 1
ATOM 622 C C . GLU A 1 85 ? 25.722 5.169 -28.072 1.00 90.81 85 GLU A C 1
ATOM 624 O O . GLU A 1 85 ? 24.613 5.685 -28.189 1.00 90.81 85 GLU A O 1
ATOM 629 N N . THR A 1 86 ? 26.649 5.314 -29.012 1.00 92.56 86 THR A N 1
ATOM 630 C CA . THR A 1 86 ? 26.487 6.087 -30.255 1.00 92.56 86 THR A CA 1
ATOM 631 C C . THR A 1 86 ? 25.389 5.542 -31.173 1.00 92.56 86 THR A C 1
ATOM 633 O O . THR A 1 86 ? 24.735 6.324 -31.865 1.00 92.56 86 THR A O 1
ATOM 636 N N . ASP A 1 87 ? 25.127 4.233 -31.133 1.00 93.62 87 ASP A N 1
ATOM 637 C CA . ASP A 1 87 ? 24.124 3.562 -31.966 1.00 93.62 87 ASP A CA 1
ATOM 638 C C . ASP A 1 87 ? 22.796 3.359 -31.209 1.00 93.62 87 ASP A C 1
ATOM 640 O O . ASP A 1 87 ? 21.797 2.927 -31.793 1.00 93.62 87 ASP A O 1
ATOM 644 N N . ARG A 1 88 ? 22.741 3.734 -29.919 1.00 92.25 88 ARG A N 1
ATOM 645 C CA . ARG A 1 88 ? 21.573 3.599 -29.031 1.00 92.25 88 ARG A CA 1
ATOM 646 C C . ARG A 1 88 ? 20.286 4.108 -29.669 1.00 92.25 88 ARG A C 1
ATOM 648 O O . ARG A 1 88 ? 19.261 3.434 -29.588 1.00 92.25 88 ARG A O 1
ATOM 655 N N . LEU A 1 89 ? 20.324 5.281 -30.306 1.00 92.00 89 LEU A N 1
ATOM 656 C CA . LEU A 1 89 ? 19.129 5.872 -30.909 1.00 92.00 89 LEU A CA 1
ATOM 657 C C . LEU A 1 89 ? 18.567 4.986 -32.028 1.00 92.00 89 LEU A C 1
ATOM 659 O O . LEU A 1 89 ? 17.376 4.679 -32.019 1.00 92.00 89 LEU A O 1
ATOM 663 N N . ALA A 1 90 ? 19.423 4.549 -32.952 1.00 92.31 90 ALA A N 1
ATOM 664 C CA . ALA A 1 90 ? 19.029 3.706 -34.076 1.00 92.31 90 ALA A CA 1
ATOM 665 C C . ALA A 1 90 ? 18.517 2.339 -33.595 1.00 92.31 90 ALA A C 1
ATOM 667 O O . ALA A 1 90 ? 17.462 1.882 -34.035 1.00 92.31 90 ALA A O 1
ATOM 668 N N . VAL A 1 91 ? 19.207 1.730 -32.624 1.00 92.94 91 VAL A N 1
ATOM 669 C CA . VAL A 1 91 ? 18.798 0.466 -31.990 1.00 92.94 91 VAL A CA 1
ATOM 670 C C . VAL A 1 91 ? 17.421 0.599 -31.336 1.00 92.94 91 VAL A C 1
ATOM 672 O O . VAL A 1 91 ? 16.548 -0.247 -31.522 1.00 92.94 91 VAL A O 1
ATOM 675 N N . GLN A 1 92 ? 17.175 1.679 -30.594 1.00 92.44 92 GLN A N 1
ATOM 676 C CA . GLN A 1 92 ? 15.891 1.875 -29.927 1.00 92.44 92 GLN A CA 1
ATOM 677 C C . GLN A 1 92 ? 14.745 2.197 -30.888 1.00 92.44 92 GLN A C 1
ATOM 679 O O . GLN A 1 92 ? 13.637 1.699 -30.672 1.00 92.44 92 GLN A O 1
ATOM 684 N N . GLN A 1 93 ? 15.008 2.975 -31.941 1.00 91.69 93 GLN A N 1
ATOM 685 C CA . GLN A 1 93 ? 14.046 3.245 -33.013 1.00 91.69 93 GLN A CA 1
ATOM 686 C C . GLN A 1 93 ? 13.683 1.968 -33.785 1.00 91.69 93 GLN A C 1
ATOM 688 O O . GLN A 1 93 ? 12.526 1.796 -34.160 1.00 91.69 93 GLN A O 1
ATOM 693 N N . ALA A 1 94 ? 14.632 1.042 -33.962 1.00 92.38 94 ALA A N 1
ATOM 694 C CA . ALA A 1 94 ? 14.367 -0.262 -34.566 1.00 92.38 94 ALA A CA 1
ATOM 695 C C . ALA A 1 94 ? 13.435 -1.140 -33.712 1.00 92.38 94 ALA A C 1
ATOM 697 O O . ALA A 1 94 ? 12.723 -1.973 -34.263 1.00 92.38 94 ALA A O 1
ATOM 698 N N . MET A 1 95 ? 13.391 -0.909 -32.397 1.00 92.06 95 MET A N 1
ATOM 699 C CA . MET A 1 95 ? 12.536 -1.603 -31.426 1.00 92.06 95 MET A CA 1
ATOM 700 C C . MET A 1 95 ? 11.255 -0.818 -31.096 1.00 92.06 95 MET A C 1
ATOM 702 O O . MET A 1 95 ? 10.921 -0.617 -29.921 1.00 92.06 95 MET A O 1
ATOM 706 N N . ALA A 1 96 ? 10.580 -0.266 -32.105 1.00 85.31 96 ALA A N 1
ATOM 707 C CA . ALA A 1 96 ? 9.439 0.636 -31.927 1.00 85.31 96 ALA A CA 1
ATOM 708 C C . ALA A 1 96 ? 8.223 -0.017 -31.237 1.00 85.31 96 ALA A C 1
ATOM 710 O O . ALA A 1 96 ? 7.433 0.694 -30.619 1.00 85.31 96 ALA A O 1
ATOM 711 N N . GLY A 1 97 ? 8.082 -1.344 -31.308 1.00 84.25 97 GLY A N 1
ATOM 712 C CA . GLY A 1 97 ? 6.995 -2.090 -30.673 1.00 84.25 97 GLY A CA 1
ATOM 713 C C . GLY A 1 97 ? 7.159 -2.279 -29.163 1.00 84.25 97 GLY A C 1
ATOM 714 O O . GLY A 1 97 ? 6.217 -2.710 -28.494 1.00 84.25 97 GLY A O 1
ATOM 715 N N . SER A 1 98 ? 8.334 -1.967 -28.605 1.00 86.25 98 SER A N 1
ATOM 716 C CA . SER A 1 98 ? 8.568 -2.113 -27.167 1.00 86.25 98 SER A CA 1
ATOM 717 C C . SER A 1 98 ? 7.880 -1.018 -26.353 1.00 86.25 98 SER A C 1
ATOM 719 O O . SER A 1 98 ? 7.920 0.168 -26.681 1.00 86.25 98 SER A O 1
ATOM 721 N N . LEU A 1 99 ? 7.281 -1.426 -25.234 1.00 76.00 99 LEU A N 1
ATOM 722 C CA . LEU A 1 99 ? 6.560 -0.532 -24.317 1.00 76.00 99 LEU A CA 1
ATOM 723 C C . LEU A 1 99 ? 7.339 -0.257 -23.033 1.00 76.00 99 LEU A C 1
ATOM 725 O O . LEU A 1 99 ? 6.992 0.635 -22.259 1.00 76.00 99 LEU A O 1
ATOM 729 N N . ALA A 1 100 ? 8.385 -1.042 -22.802 1.00 79.81 100 ALA A N 1
ATOM 730 C CA . ALA A 1 100 ? 9.182 -1.011 -21.599 1.00 79.81 100 ALA A CA 1
ATOM 731 C C . ALA A 1 100 ? 10.657 -1.097 -21.980 1.00 79.81 100 ALA A C 1
ATOM 733 O O . ALA A 1 100 ? 11.020 -1.962 -22.773 1.00 79.81 100 ALA A O 1
ATOM 734 N N . ARG A 1 101 ? 11.503 -0.198 -21.459 1.00 87.19 101 ARG A N 1
ATOM 735 C CA . ARG A 1 101 ? 12.931 -0.144 -21.812 1.00 87.19 101 ARG A CA 1
ATOM 736 C C . ARG A 1 101 ? 13.795 0.035 -20.579 1.00 87.19 101 ARG A C 1
ATOM 738 O O . ARG A 1 101 ? 13.475 0.838 -19.712 1.00 87.19 101 ARG A O 1
ATOM 745 N N . SER A 1 102 ? 14.895 -0.690 -20.519 1.00 87.19 102 SER A N 1
ATOM 746 C CA . SER A 1 102 ? 15.916 -0.595 -19.489 1.00 87.19 102 SER A CA 1
ATOM 747 C C . SER A 1 102 ? 17.272 -0.517 -20.157 1.00 87.19 102 SER A C 1
ATOM 749 O O . SER A 1 102 ? 17.506 -1.192 -21.159 1.00 87.19 102 SER A O 1
ATOM 751 N N . ILE A 1 103 ? 18.133 0.342 -19.630 1.00 89.00 103 ILE A N 1
ATOM 752 C CA . ILE A 1 103 ? 19.471 0.551 -20.161 1.00 89.00 103 ILE A CA 1
ATOM 753 C C . ILE A 1 103 ? 20.430 0.513 -18.993 1.00 89.00 103 ILE A C 1
ATOM 755 O O . ILE A 1 103 ? 20.211 1.223 -18.013 1.00 89.00 103 ILE A O 1
ATOM 759 N N . ALA A 1 104 ? 21.485 -0.276 -19.138 1.00 89.50 104 ALA A N 1
ATOM 760 C CA . ALA A 1 104 ? 22.583 -0.313 -18.194 1.00 89.50 104 ALA A CA 1
ATOM 761 C C . ALA A 1 104 ? 23.906 -0.146 -18.955 1.00 89.50 104 ALA A C 1
ATOM 763 O O . ALA A 1 104 ? 24.149 -0.881 -19.922 1.00 89.50 104 ALA A O 1
ATOM 764 N N . PRO A 1 105 ? 24.754 0.821 -18.574 1.00 89.56 105 PRO A N 1
ATOM 765 C CA . PRO A 1 105 ? 26.080 0.946 -19.151 1.00 89.56 105 PRO A CA 1
ATOM 766 C C . PRO A 1 105 ? 26.960 -0.231 -18.729 1.00 89.56 105 PRO A C 1
ATOM 768 O O . PRO A 1 105 ? 26.951 -0.645 -17.573 1.00 89.56 105 PRO A O 1
ATOM 771 N N . ILE A 1 106 ? 27.767 -0.744 -19.654 1.00 88.81 106 ILE A N 1
ATOM 772 C CA . ILE A 1 106 ? 28.830 -1.690 -19.321 1.00 88.81 106 ILE A CA 1
ATOM 773 C C . ILE A 1 106 ? 30.007 -0.858 -18.809 1.00 88.81 106 ILE A C 1
ATOM 775 O O . ILE A 1 106 ? 30.730 -0.223 -19.580 1.00 88.81 106 ILE A O 1
ATOM 779 N N . ASP A 1 107 ? 30.139 -0.786 -17.488 1.00 86.56 107 ASP A N 1
ATOM 780 C CA . ASP A 1 107 ? 31.220 -0.087 -16.799 1.00 86.56 107 ASP A CA 1
ATOM 781 C C . ASP A 1 107 ? 32.315 -1.074 -16.340 1.00 86.56 107 ASP A C 1
ATOM 783 O O . ASP A 1 107 ? 32.427 -2.197 -16.839 1.00 86.56 107 ASP A O 1
ATOM 787 N N . ASN A 1 108 ? 33.144 -0.664 -15.378 1.00 83.25 108 ASN A N 1
ATOM 788 C CA . ASN A 1 108 ? 34.224 -1.494 -14.837 1.00 83.25 108 ASN A CA 1
ATOM 789 C C . ASN A 1 108 ? 33.736 -2.786 -14.154 1.00 83.25 108 ASN A C 1
ATOM 791 O O . ASN A 1 108 ? 34.547 -3.681 -13.920 1.00 83.25 108 ASN A O 1
ATOM 795 N N . LYS A 1 109 ? 32.446 -2.888 -13.813 1.00 81.62 109 LYS A N 1
ATOM 796 C CA . LYS A 1 109 ? 31.831 -4.091 -13.241 1.00 81.62 109 LYS A CA 1
ATOM 797 C C . LYS A 1 109 ? 31.500 -5.146 -14.301 1.00 81.62 109 LYS A C 1
ATOM 799 O O . LYS A 1 109 ? 31.327 -6.320 -13.982 1.00 81.62 109 LYS A O 1
ATOM 804 N N . GLY A 1 110 ? 31.485 -4.748 -15.573 1.00 86.50 110 GLY A N 1
ATOM 805 C CA . GLY A 1 110 ? 31.347 -5.643 -16.713 1.00 86.50 110 GLY A CA 1
ATOM 806 C C . GLY A 1 110 ? 29.905 -5.994 -17.084 1.00 86.50 110 GLY A C 1
ATOM 807 O O . GLY A 1 110 ? 28.929 -5.532 -16.498 1.00 86.50 110 GLY A O 1
ATOM 808 N N . LEU A 1 111 ? 29.783 -6.823 -18.124 1.00 84.00 111 LEU A N 1
ATOM 809 C CA . LEU A 1 111 ? 28.518 -7.130 -18.796 1.00 84.00 111 LEU A CA 1
ATOM 810 C C . LEU A 1 111 ? 27.491 -7.805 -17.873 1.00 84.00 111 LEU A C 1
ATOM 812 O O . LEU A 1 111 ? 26.314 -7.469 -17.937 1.00 84.00 111 LEU A O 1
ATOM 816 N N . THR A 1 112 ? 27.909 -8.734 -17.010 1.00 83.94 112 THR A N 1
ATOM 817 C CA . THR A 1 112 ? 26.986 -9.473 -16.132 1.00 83.94 112 THR A CA 1
ATOM 818 C C . THR A 1 112 ? 26.221 -8.546 -15.190 1.00 83.94 112 THR A C 1
ATOM 820 O O . THR A 1 112 ? 25.005 -8.678 -15.059 1.00 83.94 112 THR A O 1
ATOM 823 N N . ASP A 1 113 ? 26.903 -7.574 -14.587 1.00 84.81 113 ASP A N 1
ATOM 824 C CA . ASP A 1 113 ? 26.275 -6.622 -13.670 1.00 84.81 113 ASP A CA 1
ATOM 825 C C . ASP A 1 113 ? 25.332 -5.674 -14.418 1.00 84.81 113 ASP A C 1
ATOM 827 O O . ASP A 1 113 ? 24.210 -5.447 -13.964 1.00 84.81 113 ASP A O 1
ATOM 831 N N . ALA A 1 114 ? 25.720 -5.221 -15.615 1.00 84.31 114 ALA A N 1
ATOM 832 C CA . ALA A 1 114 ? 24.843 -4.439 -16.485 1.00 84.31 114 ALA A CA 1
ATOM 833 C C . ALA A 1 114 ? 23.580 -5.228 -16.895 1.00 84.31 114 ALA A C 1
ATOM 835 O O . ALA A 1 114 ? 22.475 -4.686 -16.913 1.00 84.31 114 ALA A O 1
ATOM 836 N N . LEU A 1 115 ? 23.703 -6.531 -17.172 1.00 80.88 115 LEU A N 1
ATOM 837 C CA . LEU A 1 115 ? 22.554 -7.399 -17.452 1.00 80.88 115 LEU A CA 1
ATOM 838 C C . LEU A 1 115 ? 21.625 -7.518 -16.232 1.00 80.88 115 LEU A C 1
ATOM 840 O O . LEU A 1 115 ? 20.404 -7.455 -16.384 1.00 80.88 115 LEU A O 1
ATOM 844 N N . VAL A 1 116 ? 22.179 -7.666 -15.023 1.00 81.25 116 VAL A N 1
ATOM 845 C CA . VAL A 1 116 ? 21.394 -7.719 -13.777 1.00 81.25 116 VAL A CA 1
ATOM 846 C C . VAL A 1 116 ? 20.665 -6.396 -13.530 1.00 81.25 116 VAL A C 1
ATOM 848 O O . VAL A 1 116 ? 19.457 -6.415 -13.283 1.00 81.25 116 VAL A O 1
ATOM 851 N N . GLU A 1 117 ? 21.357 -5.263 -13.655 1.00 82.50 117 GLU A N 1
ATOM 852 C CA . GLU A 1 117 ? 20.777 -3.921 -13.519 1.00 82.50 117 GLU A CA 1
ATOM 853 C C . GLU A 1 117 ? 19.631 -3.706 -14.518 1.00 82.50 117 GLU A C 1
ATOM 855 O O . GLU A 1 117 ? 18.526 -3.301 -14.140 1.00 82.50 117 GLU A O 1
ATOM 860 N N . ALA A 1 118 ? 19.849 -4.066 -15.788 1.00 80.06 118 ALA A N 1
ATOM 861 C CA . ALA A 1 118 ? 18.842 -3.913 -16.829 1.00 80.06 118 ALA A CA 1
ATOM 862 C C . ALA A 1 118 ? 17.556 -4.698 -16.502 1.00 80.06 118 ALA A C 1
ATOM 864 O O . ALA A 1 118 ? 16.450 -4.178 -16.685 1.00 80.06 118 ALA A O 1
ATOM 865 N N . VAL A 1 119 ? 17.679 -5.919 -15.970 1.00 77.38 119 VAL A N 1
ATOM 866 C CA . VAL A 1 119 ? 16.539 -6.766 -15.574 1.00 77.38 119 VAL A CA 1
ATOM 867 C C . VAL A 1 119 ? 15.828 -6.240 -14.320 1.00 77.38 119 VAL A C 1
ATOM 869 O O . VAL A 1 119 ? 14.594 -6.295 -14.250 1.00 77.38 119 VAL A O 1
ATOM 872 N N . GLN A 1 120 ? 16.565 -5.704 -13.341 1.00 76.44 120 GLN A N 1
ATOM 873 C CA . GLN A 1 120 ? 16.002 -5.199 -12.081 1.00 76.44 120 GLN A CA 1
ATOM 874 C C . GLN A 1 120 ? 14.990 -4.063 -12.281 1.00 76.44 120 GLN A C 1
ATOM 876 O O . GLN A 1 120 ? 14.027 -3.969 -11.522 1.00 76.44 120 GLN A O 1
ATOM 881 N N . LYS A 1 121 ? 15.119 -3.252 -13.340 1.00 75.06 121 LYS A N 1
ATOM 882 C CA . LYS A 1 121 ? 14.132 -2.202 -13.659 1.00 75.06 121 LYS A CA 1
ATOM 883 C C . LYS A 1 121 ? 12.708 -2.749 -13.856 1.00 75.06 121 LYS A C 1
ATOM 885 O O . LYS A 1 121 ? 11.727 -2.081 -13.506 1.00 75.06 121 LYS A O 1
ATOM 890 N N . PHE A 1 122 ? 12.582 -3.956 -14.412 1.00 72.69 122 PHE A N 1
ATOM 891 C CA . PHE A 1 122 ? 11.290 -4.604 -14.667 1.00 72.69 122 PHE A CA 1
ATOM 892 C C . PHE A 1 122 ? 10.848 -5.520 -13.529 1.00 72.69 122 PHE A C 1
ATOM 894 O O . PHE A 1 122 ? 9.648 -5.681 -13.304 1.00 72.69 122 PHE A O 1
ATOM 901 N N . VAL A 1 123 ? 11.806 -6.088 -12.796 1.00 74.62 123 VAL A N 1
ATOM 902 C CA . VAL A 1 123 ? 11.561 -6.971 -11.653 1.00 74.62 123 VAL A CA 1
ATOM 903 C C . VAL A 1 123 ? 12.378 -6.462 -10.464 1.00 74.62 123 VAL A C 1
ATOM 905 O O . VAL A 1 123 ? 13.446 -7.012 -10.184 1.00 74.62 123 VAL A O 1
ATOM 908 N N . PRO A 1 124 ? 11.914 -5.392 -9.790 1.00 77.75 124 PRO A N 1
ATOM 909 C CA . PRO A 1 124 ? 12.655 -4.813 -8.681 1.00 77.75 124 PRO A CA 1
ATOM 910 C C . PRO A 1 124 ? 12.708 -5.787 -7.504 1.00 77.75 124 PRO A C 1
ATOM 912 O O . PRO A 1 124 ? 11.769 -6.557 -7.278 1.00 77.75 124 PRO A O 1
ATOM 915 N N . ASP A 1 125 ? 13.791 -5.720 -6.731 1.00 82.88 125 ASP A N 1
ATOM 916 C CA . ASP A 1 125 ? 13.817 -6.316 -5.399 1.00 82.88 125 ASP A CA 1
ATOM 917 C C . ASP A 1 125 ? 12.811 -5.576 -4.508 1.00 82.88 125 ASP A C 1
ATOM 919 O O . ASP A 1 125 ? 12.835 -4.354 -4.389 1.00 82.88 125 ASP A O 1
ATOM 923 N N . ARG A 1 126 ? 11.893 -6.336 -3.917 1.00 87.38 126 ARG A N 1
ATOM 924 C CA . ARG A 1 126 ? 10.791 -5.838 -3.084 1.00 87.38 126 ARG A CA 1
ATOM 925 C C . ARG A 1 126 ? 11.058 -5.987 -1.590 1.00 87.38 126 ARG A C 1
ATOM 927 O O . ARG A 1 126 ? 10.222 -5.597 -0.777 1.00 87.38 126 ARG A O 1
ATOM 934 N N . THR A 1 127 ? 12.196 -6.579 -1.229 1.00 87.56 127 THR A N 1
ATOM 935 C CA . THR A 1 127 ? 12.616 -6.781 0.163 1.00 87.56 127 THR A CA 1
ATOM 936 C C . THR A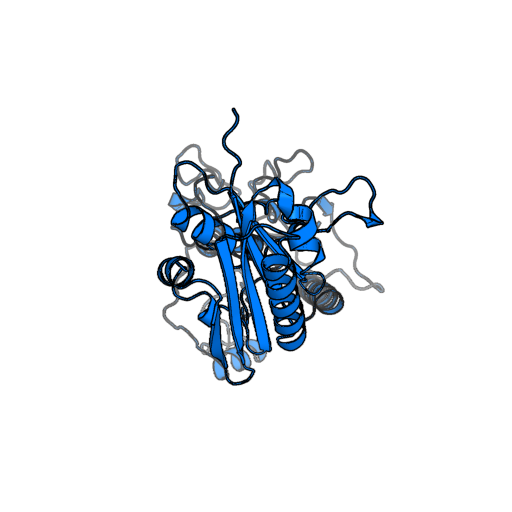 1 127 ? 13.315 -5.552 0.743 1.00 87.56 127 THR A C 1
ATOM 938 O O . THR A 1 127 ? 13.338 -5.373 1.962 1.00 87.56 127 THR A O 1
ATOM 941 N N . VAL A 1 128 ? 13.817 -4.669 -0.124 1.00 89.81 128 VAL A N 1
ATOM 942 C CA . VAL A 1 128 ? 14.438 -3.390 0.227 1.00 89.81 128 VAL A CA 1
ATOM 943 C C . VAL A 1 128 ? 13.558 -2.258 -0.296 1.00 89.81 128 VAL A C 1
ATOM 945 O O . VAL A 1 128 ? 13.225 -2.220 -1.476 1.00 89.81 128 VAL A O 1
ATOM 948 N N . LEU A 1 129 ? 13.162 -1.345 0.593 1.00 90.88 129 LEU A N 1
ATOM 949 C CA . LEU A 1 129 ? 12.248 -0.239 0.294 1.00 90.88 129 LEU A CA 1
ATOM 950 C C . LEU A 1 129 ? 12.855 1.109 0.734 1.00 90.88 129 LEU A C 1
ATOM 952 O O . LEU A 1 129 ? 13.577 1.130 1.737 1.00 90.88 129 LEU A O 1
ATOM 956 N N . PRO A 1 130 ? 12.528 2.234 0.066 1.00 90.56 130 PRO A N 1
ATOM 957 C CA . PRO A 1 130 ? 11.663 2.332 -1.116 1.00 90.56 130 PRO A CA 1
ATOM 958 C C . PRO A 1 130 ? 12.303 1.680 -2.348 1.00 90.56 130 PRO A C 1
ATOM 960 O O . PRO A 1 130 ? 13.526 1.559 -2.426 1.00 90.56 130 PRO A O 1
ATOM 963 N N . ILE A 1 131 ? 11.471 1.239 -3.295 1.00 88.06 131 ILE A N 1
ATOM 964 C CA . ILE A 1 131 ? 11.972 0.742 -4.582 1.00 88.06 131 ILE A CA 1
ATOM 965 C C . ILE A 1 131 ? 12.681 1.915 -5.280 1.00 88.06 131 ILE A C 1
ATOM 967 O O . ILE A 1 131 ? 12.066 2.977 -5.394 1.00 88.06 131 ILE A O 1
ATOM 971 N N . PRO A 1 132 ? 13.942 1.761 -5.730 1.00 84.31 132 PRO A N 1
ATOM 972 C CA . PRO A 1 132 ? 14.674 2.848 -6.372 1.00 84.31 132 PRO A CA 1
ATOM 973 C C . PRO A 1 132 ? 13.946 3.417 -7.591 1.00 84.31 132 PRO A C 1
ATOM 975 O O . PRO A 1 132 ? 13.308 2.677 -8.350 1.00 84.31 132 PRO A O 1
ATOM 978 N N . ASP A 1 133 ? 14.095 4.725 -7.802 1.00 81.06 133 ASP A N 1
ATOM 979 C CA . ASP A 1 133 ? 13.540 5.402 -8.970 1.00 81.06 133 ASP A CA 1
ATOM 980 C C . ASP A 1 133 ? 14.057 4.772 -10.264 1.00 81.06 133 ASP A C 1
ATOM 982 O O . ASP A 1 133 ? 15.236 4.440 -10.423 1.00 81.06 133 ASP A O 1
ATOM 986 N N . ARG A 1 134 ? 13.151 4.633 -11.231 1.00 79.38 134 ARG A N 1
ATOM 987 C CA . ARG A 1 134 ? 13.495 4.130 -12.558 1.00 79.38 134 ARG A CA 1
ATOM 988 C C . ARG A 1 134 ? 14.301 5.179 -13.315 1.00 79.38 134 ARG A C 1
ATOM 990 O O . ARG A 1 134 ? 13.845 6.302 -13.510 1.00 79.38 134 ARG A O 1
ATOM 997 N N . THR A 1 135 ? 15.459 4.785 -13.830 1.00 81.50 135 THR A N 1
ATOM 998 C CA . THR A 1 135 ? 16.246 5.615 -14.749 1.00 81.50 135 THR A CA 1
ATOM 999 C C . THR A 1 135 ? 15.575 5.688 -16.121 1.00 81.50 135 THR A C 1
ATOM 1001 O O . THR A 1 135 ? 14.912 4.742 -16.553 1.00 81.50 135 THR A O 1
ATOM 1004 N N . PHE A 1 136 ? 15.730 6.807 -16.832 1.00 86.19 136 PHE A N 1
ATOM 1005 C CA . PHE A 1 136 ? 15.176 6.973 -18.179 1.00 86.19 136 PHE A CA 1
ATOM 1006 C C . PHE A 1 136 ? 15.821 5.988 -19.166 1.00 86.19 136 PHE A C 1
ATOM 1008 O O . PHE A 1 136 ? 17.013 6.067 -19.454 1.00 86.19 136 PHE A O 1
ATOM 1015 N N . GLY A 1 137 ? 15.017 5.067 -19.702 1.00 84.44 137 GLY A N 1
ATOM 1016 C CA . GLY A 1 137 ? 15.441 4.052 -20.667 1.00 84.44 137 GLY A CA 1
ATOM 1017 C C . GLY A 1 137 ? 15.181 4.420 -22.129 1.00 84.44 137 GLY A C 1
ATOM 1018 O O . GLY A 1 137 ? 15.346 3.567 -22.996 1.00 84.44 137 GLY A O 1
ATOM 1019 N N . GLY A 1 138 ? 14.729 5.640 -22.425 1.00 88.31 138 GLY A N 1
ATOM 1020 C CA . GLY A 1 138 ? 14.523 6.123 -23.794 1.00 88.31 138 GLY A CA 1
ATOM 1021 C C . GLY A 1 138 ? 15.764 6.824 -24.350 1.00 88.31 138 GLY A C 1
ATOM 1022 O O . GLY A 1 138 ? 16.820 6.799 -23.725 1.00 88.31 138 GLY A O 1
ATOM 1023 N N . THR A 1 139 ? 15.652 7.488 -25.500 1.00 90.94 139 THR A N 1
ATOM 1024 C CA . THR A 1 139 ? 16.735 8.308 -26.075 1.00 90.94 139 THR A CA 1
ATOM 1025 C C . THR A 1 139 ? 16.182 9.629 -26.583 1.00 90.94 139 THR A C 1
ATOM 1027 O O . THR A 1 139 ? 15.190 9.654 -27.309 1.00 90.94 139 THR A O 1
ATOM 1030 N N . MET A 1 140 ? 16.825 10.736 -26.217 1.00 90.44 140 MET A N 1
ATOM 1031 C CA . MET A 1 140 ? 16.429 12.070 -26.670 1.00 90.44 140 MET A CA 1
ATOM 1032 C C . MET A 1 140 ? 17.109 12.378 -28.007 1.00 90.44 140 MET A C 1
ATOM 1034 O O . MET A 1 140 ? 18.326 12.531 -28.077 1.00 90.44 140 MET A O 1
ATOM 1038 N N . GLY A 1 141 ? 16.322 12.443 -29.079 1.00 89.38 141 GLY A N 1
ATOM 1039 C CA . GLY A 1 141 ? 16.776 12.899 -30.390 1.00 89.38 141 GLY A CA 1
ATOM 1040 C C . GLY A 1 141 ? 16.770 14.428 -30.496 1.00 89.38 141 GLY A C 1
ATOM 1041 O O . GLY A 1 141 ? 16.309 15.135 -29.603 1.00 89.38 141 GLY A O 1
ATOM 1042 N N . ARG A 1 142 ? 17.224 14.968 -31.637 1.00 92.81 142 ARG A N 1
ATOM 1043 C CA . ARG A 1 142 ? 17.192 16.427 -31.903 1.00 92.81 142 ARG A CA 1
ATOM 1044 C C . ARG A 1 142 ? 15.779 17.025 -31.914 1.00 92.81 142 ARG A C 1
ATOM 1046 O O . ARG A 1 142 ? 15.628 18.229 -31.745 1.00 92.81 142 ARG A O 1
ATOM 1053 N N . THR A 1 143 ? 14.767 16.202 -32.173 1.00 94.00 143 THR A N 1
ATOM 1054 C CA . THR A 1 143 ? 13.347 16.568 -32.179 1.00 94.00 143 THR A CA 1
ATOM 1055 C C . THR A 1 143 ? 12.559 15.529 -31.385 1.00 94.00 143 THR A C 1
ATOM 1057 O O . THR A 1 143 ? 13.012 14.392 -31.225 1.00 94.00 143 THR A O 1
ATOM 1060 N N . LEU A 1 144 ? 11.355 15.885 -30.923 1.00 89.62 144 LEU A N 1
ATOM 1061 C CA . LEU A 1 144 ? 10.453 14.928 -30.267 1.00 89.62 144 LEU A CA 1
ATOM 1062 C C . LEU A 1 144 ? 10.122 13.743 -31.182 1.00 89.62 144 LEU A C 1
ATOM 1064 O O . LEU A 1 144 ? 10.131 12.610 -30.721 1.00 89.62 144 LEU A O 1
ATOM 1068 N N . HIS A 1 145 ? 9.917 13.997 -32.480 1.00 90.31 145 HIS A N 1
ATOM 1069 C CA . HIS A 1 145 ? 9.674 12.954 -33.481 1.00 90.31 145 HIS A CA 1
ATOM 1070 C C . HIS A 1 145 ? 10.813 11.928 -33.554 1.00 90.31 145 HIS A C 1
ATOM 1072 O O . HIS A 1 145 ? 10.561 10.737 -33.687 1.00 90.31 145 HIS A O 1
ATOM 1078 N N . ASN A 1 146 ? 12.059 12.387 -33.422 1.00 90.00 146 ASN A N 1
ATOM 1079 C CA . ASN A 1 146 ? 13.230 11.516 -33.459 1.00 90.00 146 ASN A CA 1
ATOM 1080 C C . ASN A 1 146 ? 13.567 10.912 -32.092 1.00 90.00 146 ASN A C 1
ATOM 1082 O O . ASN A 1 146 ? 14.527 10.157 -32.002 1.00 90.00 146 ASN A O 1
ATOM 1086 N N . SER A 1 147 ? 12.846 11.267 -31.028 1.00 91.50 147 SER A N 1
ATOM 1087 C CA . SER A 1 147 ? 13.103 10.762 -29.682 1.00 91.50 147 SER A CA 1
ATOM 1088 C C . SER A 1 147 ? 12.348 9.463 -29.431 1.00 91.50 147 SER A C 1
ATOM 1090 O O . SER A 1 147 ? 11.246 9.252 -29.930 1.00 91.50 147 SER A O 1
ATOM 1092 N N . VAL A 1 148 ? 12.929 8.608 -28.598 1.00 90.44 148 VAL A N 1
ATOM 1093 C CA . VAL A 1 148 ? 12.285 7.397 -28.099 1.00 90.44 148 VAL A CA 1
ATOM 1094 C C . VAL A 1 148 ? 11.880 7.650 -26.647 1.00 90.44 148 VAL A C 1
ATOM 1096 O O . VAL A 1 148 ? 12.766 7.812 -25.805 1.00 90.44 148 VAL A O 1
ATOM 1099 N N . PRO A 1 149 ? 10.575 7.723 -26.328 1.00 87.81 149 PRO A N 1
ATOM 1100 C CA . PRO A 1 149 ? 10.119 7.925 -24.961 1.00 87.81 149 PRO A CA 1
ATOM 1101 C C . PRO A 1 149 ? 10.286 6.651 -24.124 1.00 87.81 149 PRO A C 1
ATOM 1103 O O . PRO A 1 149 ? 10.375 5.540 -24.646 1.00 87.81 149 PRO A O 1
ATOM 1106 N N . ASP A 1 150 ? 10.263 6.816 -22.804 1.00 84.75 150 ASP A N 1
ATOM 1107 C CA . ASP A 1 150 ? 10.154 5.717 -21.849 1.00 84.75 150 ASP A CA 1
ATOM 1108 C C . ASP A 1 150 ? 9.030 6.023 -20.862 1.00 84.75 150 ASP A C 1
ATOM 1110 O O . ASP A 1 150 ? 9.209 6.729 -19.873 1.00 84.75 150 ASP A O 1
ATOM 1114 N N . TRP A 1 151 ? 7.850 5.479 -21.141 1.00 80.56 151 TRP A N 1
ATOM 1115 C CA . TRP A 1 151 ? 6.675 5.665 -20.295 1.00 80.56 151 TRP A CA 1
ATOM 1116 C C . TRP A 1 151 ? 6.750 4.867 -18.991 1.00 80.56 151 TRP A C 1
ATOM 1118 O O . TRP A 1 151 ? 5.943 5.097 -18.094 1.00 80.56 151 TRP A O 1
ATOM 1128 N N . THR A 1 152 ? 7.716 3.951 -18.844 1.00 77.31 152 THR A N 1
ATOM 1129 C CA . THR A 1 152 ? 7.834 3.136 -17.628 1.00 77.31 152 THR A CA 1
ATOM 1130 C C . THR A 1 152 ? 8.383 3.904 -16.439 1.00 77.31 152 THR A C 1
ATOM 1132 O O . THR A 1 152 ? 8.197 3.449 -15.314 1.00 77.31 152 THR A O 1
ATOM 1135 N N . MET A 1 153 ? 9.006 5.065 -16.652 1.00 80.56 153 MET A N 1
ATOM 1136 C CA . MET A 1 153 ? 9.517 5.900 -15.562 1.00 80.56 153 MET A CA 1
ATOM 1137 C C . MET A 1 153 ? 8.432 6.724 -14.852 1.00 80.56 153 MET A C 1
ATOM 1139 O O . MET A 1 153 ? 8.685 7.252 -13.778 1.00 80.56 153 MET A O 1
ATOM 1143 N N . ILE A 1 154 ? 7.244 6.860 -15.453 1.00 81.19 154 ILE A N 1
ATOM 1144 C CA . ILE A 1 154 ? 6.157 7.689 -14.913 1.00 81.19 154 ILE A CA 1
ATOM 1145 C C . ILE A 1 154 ? 5.352 6.967 -13.821 1.00 81.19 154 ILE A C 1
ATOM 1147 O O . ILE A 1 154 ? 5.169 7.537 -12.747 1.00 81.19 154 ILE A O 1
ATOM 1151 N N . PRO A 1 155 ? 4.814 5.751 -14.052 1.00 79.19 155 PRO A N 1
ATOM 1152 C CA . PRO A 1 155 ? 4.033 5.077 -13.029 1.00 79.19 155 PRO A CA 1
ATOM 1153 C C . PRO A 1 155 ? 4.946 4.550 -11.917 1.00 79.19 155 PRO A C 1
ATOM 1155 O O . PRO A 1 155 ? 5.979 3.936 -12.191 1.00 79.19 155 PRO A O 1
ATOM 1158 N N . GLY A 1 156 ? 4.510 4.729 -10.668 1.00 79.50 156 GLY A N 1
ATOM 1159 C CA . GLY A 1 156 ? 5.150 4.147 -9.489 1.00 79.50 156 GLY A CA 1
ATOM 1160 C C . GLY A 1 156 ? 5.113 2.609 -9.466 1.00 79.50 156 GLY A C 1
ATOM 1161 O O . GLY A 1 156 ? 4.648 1.967 -10.420 1.00 79.50 156 GLY A O 1
ATOM 1162 N N . PRO A 1 157 ? 5.598 1.986 -8.378 1.00 84.06 157 PRO A N 1
ATOM 1163 C CA . PRO A 1 157 ? 5.610 0.537 -8.259 1.00 84.06 157 PRO A CA 1
ATOM 1164 C C . PRO A 1 157 ? 4.198 -0.032 -8.421 1.00 84.06 157 PRO A C 1
ATOM 1166 O O . PRO A 1 157 ? 3.225 0.480 -7.872 1.00 84.06 157 PRO A O 1
ATOM 1169 N N . LYS A 1 158 ? 4.087 -1.105 -9.204 1.00 85.88 158 LYS A N 1
ATOM 1170 C CA . LYS A 1 158 ? 2.860 -1.901 -9.308 1.00 85.88 158 LYS A CA 1
ATOM 1171 C C . LYS A 1 158 ? 2.945 -3.062 -8.329 1.00 85.88 158 LYS A C 1
ATOM 1173 O O . LYS A 1 158 ? 4.034 -3.614 -8.154 1.00 85.88 158 LYS A O 1
ATOM 1178 N N . ALA A 1 159 ? 1.823 -3.454 -7.736 1.00 89.81 159 ALA A N 1
ATOM 1179 C CA . ALA A 1 159 ? 1.757 -4.691 -6.967 1.00 89.81 159 ALA A CA 1
ATOM 1180 C C . ALA A 1 159 ? 2.131 -5.906 -7.847 1.00 89.81 159 ALA A C 1
ATOM 1182 O O . ALA A 1 159 ? 1.964 -5.844 -9.072 1.00 89.81 159 ALA A O 1
ATOM 1183 N N . PRO A 1 160 ? 2.683 -6.988 -7.265 1.00 85.94 160 PRO A N 1
ATOM 1184 C CA . PRO A 1 160 ? 2.870 -8.249 -7.980 1.00 85.94 160 PRO A CA 1
ATOM 1185 C C . PRO A 1 160 ? 1.569 -8.750 -8.625 1.00 85.94 160 PRO A C 1
ATOM 1187 O O . PRO A 1 160 ? 0.478 -8.431 -8.152 1.00 85.94 160 PRO A O 1
ATOM 1190 N N . GLY A 1 161 ? 1.691 -9.555 -9.686 1.00 81.31 161 GLY A N 1
ATOM 1191 C CA . GLY A 1 161 ? 0.542 -10.281 -10.234 1.00 81.31 161 GLY A CA 1
ATOM 1192 C C . GLY A 1 161 ? -0.124 -11.119 -9.142 1.00 81.31 161 GLY A C 1
ATOM 1193 O O . GLY A 1 161 ? 0.573 -11.671 -8.292 1.00 81.31 161 GLY A O 1
ATOM 1194 N N . ASP A 1 162 ? -1.456 -11.147 -9.144 1.00 84.94 162 ASP A N 1
ATOM 1195 C CA . ASP A 1 162 ? -2.288 -11.878 -8.176 1.00 84.94 162 ASP A CA 1
ATOM 1196 C C . ASP A 1 162 ? -2.122 -11.450 -6.704 1.00 84.94 162 ASP A C 1
ATOM 1198 O O . ASP A 1 162 ? -2.525 -12.169 -5.789 1.00 84.94 162 ASP A O 1
ATOM 1202 N N . ALA A 1 163 ? -1.551 -10.265 -6.452 1.00 91.88 163 ALA A N 1
ATOM 1203 C CA . ALA A 1 163 ? -1.506 -9.681 -5.116 1.00 91.88 163 ALA A CA 1
ATOM 1204 C C . ALA A 1 163 ? -2.933 -9.557 -4.530 1.00 91.88 163 ALA A C 1
ATOM 1206 O O . ALA A 1 163 ? -3.797 -8.947 -5.167 1.00 91.88 163 ALA A O 1
ATOM 1207 N N . PRO A 1 164 ? -3.210 -10.126 -3.341 1.00 96.06 164 PRO A N 1
ATOM 1208 C CA . PRO A 1 164 ? -4.548 -10.106 -2.766 1.00 96.06 164 PRO A CA 1
ATOM 1209 C C . PRO A 1 164 ? -4.882 -8.730 -2.192 1.00 96.06 164 PRO A C 1
ATOM 1211 O O . PRO A 1 164 ? -4.008 -8.023 -1.701 1.00 96.06 164 PRO A O 1
ATOM 1214 N N . ASN A 1 165 ? -6.169 -8.389 -2.151 1.00 96.94 165 ASN A N 1
ATOM 1215 C CA . ASN A 1 165 ? -6.630 -7.291 -1.301 1.00 96.94 165 ASN A CA 1
ATOM 1216 C C . ASN A 1 165 ? -6.494 -7.703 0.173 1.00 96.94 165 ASN A C 1
ATOM 1218 O O . ASN A 1 165 ? -6.806 -8.842 0.528 1.00 96.94 165 ASN A O 1
ATOM 1222 N N . VAL A 1 166 ? -6.086 -6.774 1.037 1.00 97.00 166 VAL A N 1
ATOM 1223 C CA . VAL A 1 166 ? -5.961 -7.011 2.483 1.00 97.00 166 VAL A CA 1
ATOM 1224 C C . VAL A 1 166 ? -6.926 -6.092 3.226 1.00 97.00 166 VAL A C 1
ATOM 1226 O O . VAL A 1 166 ? -6.771 -4.875 3.190 1.00 97.00 166 VAL A O 1
ATOM 1229 N N . LEU A 1 167 ? -7.906 -6.672 3.925 1.00 97.06 167 LEU A N 1
ATOM 1230 C CA . LEU A 1 167 ? -8.835 -5.947 4.794 1.00 97.06 167 LEU A CA 1
ATOM 1231 C C . LEU A 1 167 ? -8.592 -6.336 6.253 1.00 97.06 167 LEU A C 1
ATOM 1233 O O . LEU A 1 167 ? -8.637 -7.514 6.604 1.00 97.06 167 LEU A O 1
ATOM 1237 N N . LEU A 1 168 ? -8.371 -5.334 7.100 1.00 97.19 168 LEU A N 1
ATOM 1238 C CA . LEU A 1 168 ? -8.214 -5.491 8.541 1.00 97.19 168 LEU A CA 1
ATOM 1239 C C . LEU A 1 168 ? -9.336 -4.733 9.253 1.00 97.19 168 LEU A C 1
ATOM 1241 O O . LEU A 1 168 ? -9.409 -3.511 9.164 1.00 97.19 168 LEU A O 1
ATOM 1245 N N . VAL A 1 169 ? -10.182 -5.463 9.979 1.00 96.81 169 VAL A N 1
ATOM 1246 C CA . VAL A 1 169 ? -11.253 -4.896 10.809 1.00 96.81 169 VAL A CA 1
ATOM 1247 C C . VAL A 1 169 ? -10.882 -5.099 12.273 1.00 96.81 169 VAL A C 1
ATOM 1249 O O . VAL A 1 169 ? -10.641 -6.226 12.701 1.00 96.81 169 VAL A O 1
ATOM 1252 N N . ILE A 1 170 ? -10.815 -4.007 13.035 1.00 95.75 170 ILE A N 1
ATOM 1253 C CA . ILE A 1 170 ? -10.483 -4.019 14.465 1.00 95.75 170 ILE A CA 1
ATOM 1254 C C . ILE A 1 170 ? -11.679 -3.463 15.223 1.00 95.75 170 ILE A C 1
ATOM 1256 O O . ILE A 1 170 ? -12.097 -2.335 14.968 1.00 95.75 170 ILE A O 1
ATOM 1260 N N . ILE A 1 171 ? -12.192 -4.237 16.174 1.00 94.56 171 ILE A N 1
ATOM 1261 C CA . ILE A 1 171 ? -13.271 -3.810 17.063 1.00 94.56 171 ILE A CA 1
ATOM 1262 C C . ILE A 1 171 ? -12.646 -3.376 18.386 1.00 94.56 171 ILE A C 1
ATOM 1264 O O . ILE A 1 171 ? -11.825 -4.097 18.953 1.00 94.56 171 ILE A O 1
ATOM 1268 N N . ASP A 1 172 ? -13.002 -2.184 18.848 1.00 96.12 172 ASP A N 1
ATOM 1269 C CA . ASP A 1 172 ? -12.471 -1.601 20.079 1.00 96.12 172 ASP A CA 1
ATOM 1270 C C . ASP A 1 172 ? -13.258 -2.124 21.289 1.00 96.12 172 ASP A C 1
ATOM 1272 O O . ASP A 1 172 ? -14.485 -2.172 21.251 1.00 96.12 172 ASP A O 1
ATOM 1276 N N . ASP A 1 173 ? -12.551 -2.556 22.335 1.00 94.31 173 ASP A N 1
ATOM 1277 C CA . ASP A 1 173 ? -13.100 -3.080 23.597 1.00 94.31 173 ASP A CA 1
ATOM 1278 C C . ASP A 1 173 ? -14.121 -4.235 23.473 1.00 94.31 173 ASP A C 1
ATOM 1280 O O . ASP A 1 173 ? -14.940 -4.481 24.362 1.00 94.31 173 ASP A O 1
ATOM 1284 N N . ALA A 1 174 ? -14.036 -5.023 22.396 1.00 92.44 174 ALA A N 1
ATOM 1285 C CA . ALA A 1 174 ? -14.837 -6.234 22.234 1.00 92.44 174 ALA A CA 1
ATOM 1286 C C . ALA A 1 174 ? -14.302 -7.390 23.097 1.00 92.44 174 ALA A C 1
ATOM 1288 O O . ALA A 1 174 ? -13.272 -8.000 22.800 1.00 92.44 174 ALA A O 1
ATOM 1289 N N . GLY A 1 175 ? -15.030 -7.731 24.162 1.00 92.19 175 GLY A N 1
ATOM 1290 C CA . GLY A 1 175 ? -14.731 -8.900 24.990 1.00 92.19 175 GLY A CA 1
ATOM 1291 C C . GLY A 1 175 ? -14.975 -10.221 24.249 1.00 92.19 175 GLY A C 1
ATOM 1292 O O . GLY A 1 175 ? -15.990 -10.382 23.575 1.00 92.19 175 GLY A O 1
ATOM 1293 N N . PHE A 1 176 ? -14.080 -11.199 24.435 1.00 93.25 176 PHE A N 1
ATOM 1294 C CA . PHE A 1 176 ? -14.136 -12.511 23.766 1.00 93.25 176 PHE A CA 1
ATOM 1295 C C . PHE A 1 176 ? -15.489 -13.230 23.918 1.00 93.25 176 PHE A C 1
ATOM 1297 O O . PHE A 1 176 ? -15.973 -13.830 22.968 1.00 93.25 176 PHE A O 1
ATOM 1304 N N . GLY A 1 177 ? -16.116 -13.138 25.096 1.00 93.56 177 GLY A N 1
ATOM 1305 C CA . GLY A 1 177 ? -17.407 -13.776 25.390 1.00 93.56 177 GLY A CA 1
ATOM 1306 C C . GLY A 1 177 ? -18.647 -12.955 25.015 1.00 93.56 177 GLY A C 1
ATOM 1307 O O . GLY A 1 177 ? -19.742 -13.307 25.440 1.00 93.56 177 GLY A O 1
ATOM 1308 N N . GLY A 1 178 ? -18.495 -11.838 24.299 1.00 94.94 178 GLY A N 1
ATOM 1309 C CA . GLY A 1 178 ? -19.620 -11.001 23.869 1.00 94.94 178 GLY A CA 1
ATOM 1310 C C . GLY A 1 178 ? -20.339 -11.556 22.631 1.00 94.94 178 GLY A C 1
ATOM 1311 O O . GLY A 1 178 ? -21.532 -11.845 22.719 1.00 94.94 178 GLY A O 1
ATOM 1312 N N . PRO A 1 179 ? -19.647 -11.711 21.486 1.00 94.56 179 PRO A N 1
ATOM 1313 C CA . PRO A 1 179 ? -20.248 -12.160 20.226 1.00 94.56 179 PRO A CA 1
ATOM 1314 C C . PRO A 1 179 ? -20.762 -13.608 20.258 1.00 94.56 179 PRO A C 1
ATOM 1316 O O . PRO A 1 179 ? -20.099 -14.500 20.794 1.00 94.56 179 PRO A O 1
ATOM 1319 N N . ASN A 1 180 ? -21.895 -13.873 19.603 1.00 93.81 180 ASN A N 1
ATOM 1320 C CA . ASN A 1 180 ? -22.466 -15.219 19.448 1.00 93.81 180 ASN A CA 1
ATOM 1321 C C . ASN A 1 180 ? -21.535 -16.194 18.708 1.00 93.81 180 ASN A C 1
ATOM 1323 O O . ASN A 1 180 ? -21.563 -17.391 18.985 1.00 93.81 180 ASN A O 1
ATOM 1327 N N . SER A 1 181 ? -20.641 -15.682 17.860 1.00 92.19 181 SER A N 1
ATOM 1328 C CA . SER A 1 181 ? -19.637 -16.464 17.129 1.00 92.19 181 SER A CA 1
ATOM 1329 C C . SER A 1 181 ? -18.633 -17.193 18.048 1.00 92.19 181 SER A C 1
ATOM 1331 O O . SER A 1 181 ? -18.038 -18.200 17.661 1.00 92.19 181 SER A O 1
ATOM 1333 N N . PHE A 1 182 ? -18.497 -16.730 19.299 1.00 93.62 182 PHE A N 1
ATOM 1334 C CA . PHE A 1 182 ? -17.728 -17.372 20.373 1.00 93.62 182 PHE A CA 1
ATOM 1335 C C . PHE A 1 182 ? -18.612 -17.824 21.555 1.00 93.62 182 PHE A C 1
ATOM 1337 O O . PHE A 1 182 ? -18.114 -18.047 22.658 1.00 93.62 182 PHE A O 1
ATOM 1344 N N . GLY A 1 183 ? -19.922 -17.986 21.331 1.00 92.25 183 GLY A N 1
ATOM 1345 C CA . GLY A 1 183 ? -20.888 -18.460 22.330 1.00 92.25 183 GLY A CA 1
ATOM 1346 C C . GLY A 1 183 ? -21.448 -17.380 23.262 1.00 92.25 183 GLY A C 1
ATOM 1347 O O . GLY A 1 183 ? -22.076 -17.713 24.267 1.00 92.25 183 GLY A O 1
ATOM 1348 N N . GLY A 1 184 ? -21.215 -16.102 22.958 1.00 95.88 184 GLY A N 1
ATOM 1349 C CA . GLY A 1 184 ? -21.743 -14.970 23.714 1.00 95.88 184 GLY A CA 1
ATOM 1350 C C . GLY A 1 184 ? -23.191 -14.588 23.364 1.00 95.88 184 GLY A C 1
ATOM 1351 O O . GLY A 1 184 ? -23.768 -15.106 22.407 1.00 95.88 184 GLY A O 1
ATOM 1352 N N . PRO A 1 185 ? -23.812 -13.671 24.128 1.00 96.69 185 PRO A N 1
ATOM 1353 C CA . PRO A 1 185 ? -25.214 -13.291 23.939 1.00 96.69 185 PRO A CA 1
ATOM 1354 C C . PRO A 1 185 ? -25.448 -12.236 22.841 1.00 96.69 185 PRO A C 1
ATOM 1356 O O . PRO A 1 185 ? -26.597 -11.978 22.487 1.00 96.69 185 PRO A O 1
ATOM 1359 N N . ILE A 1 186 ? -24.401 -11.581 22.325 1.00 97.12 186 ILE A N 1
ATOM 1360 C CA . ILE A 1 186 ? -24.535 -10.505 21.334 1.00 97.12 186 ILE A CA 1
ATOM 1361 C C . ILE A 1 186 ? -24.694 -11.122 19.944 1.00 97.12 186 ILE A C 1
ATOM 1363 O O . ILE A 1 186 ? -23.790 -11.784 19.439 1.00 97.12 186 ILE A O 1
ATOM 1367 N N . ASN A 1 187 ? -25.837 -10.874 19.306 1.00 97.38 187 ASN A N 1
ATOM 1368 C CA . ASN A 1 187 ? -26.122 -11.369 17.963 1.00 97.38 187 ASN A CA 1
ATOM 1369 C C . ASN A 1 187 ? -25.231 -10.679 16.911 1.00 97.38 187 ASN A C 1
ATOM 1371 O O . ASN A 1 187 ? -25.391 -9.486 16.655 1.00 97.38 187 ASN A O 1
ATOM 1375 N N . THR A 1 188 ? -24.314 -11.427 16.288 1.00 96.44 188 THR A N 1
ATOM 1376 C CA . THR A 1 188 ? -23.356 -10.920 15.288 1.00 96.44 188 THR A CA 1
ATOM 1377 C C . THR A 1 188 ? -23.341 -11.774 14.009 1.00 96.44 188 THR A C 1
ATOM 1379 O O . THR A 1 188 ? -22.311 -12.351 13.653 1.00 96.44 188 THR A O 1
ATOM 1382 N N . PRO A 1 189 ? -24.457 -11.836 13.255 1.00 96.69 189 PRO A N 1
ATOM 1383 C CA . PRO A 1 189 ? -24.617 -12.780 12.141 1.00 96.69 189 PRO A CA 1
ATOM 1384 C C . PRO A 1 189 ? -23.589 -12.577 11.014 1.00 96.69 189 PRO A C 1
ATOM 1386 O O . PRO A 1 189 ? -23.181 -13.525 10.349 1.00 96.69 189 PRO A O 1
ATOM 1389 N N . ASN A 1 190 ? -23.111 -11.345 10.809 1.00 95.81 190 ASN A N 1
ATOM 1390 C CA . ASN A 1 190 ? -22.069 -11.068 9.819 1.00 95.81 190 ASN A CA 1
ATOM 1391 C C . ASN A 1 190 ? -20.696 -11.631 10.221 1.00 95.81 190 ASN A C 1
ATOM 1393 O O . ASN A 1 190 ? -19.956 -12.080 9.347 1.00 95.81 190 ASN A O 1
ATOM 1397 N N . PHE A 1 191 ? -20.348 -11.623 11.512 1.00 94.56 191 PHE A N 1
ATOM 1398 C CA . PHE A 1 191 ? -19.094 -12.212 11.993 1.00 94.56 191 PHE A CA 1
ATOM 1399 C C . PHE A 1 191 ? -19.158 -13.735 11.988 1.00 94.56 191 PHE A C 1
ATOM 1401 O O . PHE A 1 191 ? -18.194 -14.376 11.581 1.00 94.56 191 PHE A O 1
ATOM 1408 N N . GLU A 1 192 ? -20.310 -14.303 12.345 1.00 95.06 192 GLU A N 1
ATOM 1409 C CA . GLU A 1 192 ? -20.580 -15.738 12.233 1.00 95.06 192 GLU A CA 1
ATOM 1410 C C . GLU A 1 192 ? -20.405 -16.226 10.790 1.00 95.06 192 GLU A C 1
ATOM 1412 O O . GLU A 1 192 ? -19.621 -17.140 10.543 1.00 95.06 192 GLU A O 1
ATOM 1417 N N . ARG A 1 193 ? -20.988 -15.520 9.813 1.00 96.56 193 ARG A N 1
ATOM 1418 C CA . ARG A 1 193 ? -20.797 -15.827 8.388 1.00 96.56 193 ARG A CA 1
ATOM 1419 C C . ARG A 1 193 ? -19.323 -15.803 7.965 1.00 96.56 193 ARG A C 1
ATOM 1421 O O . ARG A 1 193 ? -18.889 -16.651 7.191 1.00 96.56 193 ARG A O 1
ATOM 1428 N N . VAL A 1 194 ? -18.536 -14.830 8.437 1.00 95.44 194 VAL A N 1
ATOM 1429 C CA . VAL A 1 194 ? -17.092 -14.766 8.132 1.00 95.44 194 VAL A CA 1
ATOM 1430 C C . VAL A 1 194 ? -16.339 -15.931 8.779 1.00 95.44 194 VAL A C 1
ATOM 1432 O O . VAL A 1 194 ? -15.459 -16.510 8.144 1.00 95.44 194 VAL A O 1
ATOM 1435 N N . GLN A 1 195 ? -16.694 -16.296 10.010 1.00 95.00 195 GLN A N 1
ATOM 1436 C CA . GLN A 1 195 ? -16.115 -17.431 10.723 1.00 95.00 195 GLN A CA 1
ATOM 1437 C C . GLN A 1 195 ? -16.401 -18.763 10.014 1.00 95.00 195 GLN A C 1
ATOM 1439 O O . GLN A 1 195 ? -15.483 -19.562 9.857 1.00 95.00 195 GLN A O 1
ATOM 1444 N N . GLU A 1 196 ? -17.630 -18.989 9.545 1.00 96.06 196 GLU A N 1
ATOM 1445 C CA . GLU A 1 196 ? -18.026 -20.199 8.805 1.00 96.06 196 GLU A CA 1
ATOM 1446 C C . GLU A 1 196 ? -17.293 -20.352 7.466 1.00 96.06 196 GLU A C 1
ATOM 1448 O O . GLU A 1 196 ? -17.027 -21.466 7.016 1.00 96.06 196 GLU A O 1
ATOM 1453 N N . MET A 1 197 ? -16.946 -19.232 6.828 1.00 97.44 197 MET A N 1
ATOM 1454 C CA . MET A 1 197 ? -16.221 -19.199 5.555 1.00 97.44 197 MET A CA 1
ATOM 1455 C C . MET A 1 197 ? -14.693 -19.177 5.723 1.00 97.44 197 MET A C 1
ATOM 1457 O O . MET A 1 197 ? -13.971 -19.112 4.726 1.00 97.44 197 MET A O 1
ATOM 1461 N N . GLY A 1 198 ? -14.188 -19.180 6.958 1.00 96.12 198 GLY A N 1
ATOM 1462 C CA . GLY A 1 198 ? -12.791 -18.882 7.250 1.00 96.12 198 GLY A CA 1
ATOM 1463 C C . GLY A 1 198 ? -12.233 -19.629 8.455 1.00 96.12 198 GLY A C 1
ATOM 1464 O O . GLY A 1 198 ? -12.573 -20.777 8.729 1.00 96.12 198 GLY A O 1
ATOM 1465 N N . LEU A 1 199 ? -11.301 -18.973 9.148 1.00 95.75 199 LEU A N 1
ATOM 1466 C CA . LEU A 1 199 ? -10.643 -19.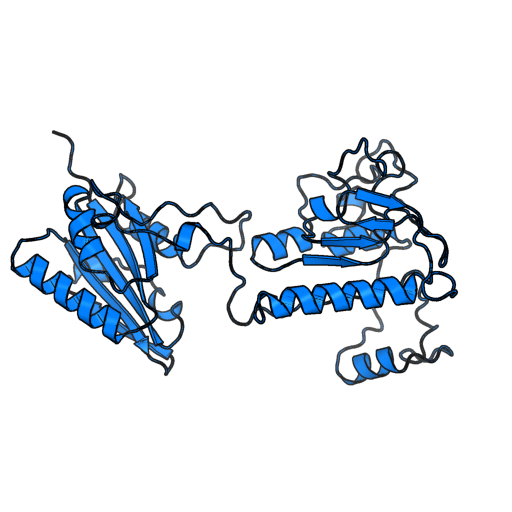503 10.338 1.00 95.75 199 LEU A CA 1
ATOM 1467 C C . LEU A 1 199 ? -10.938 -18.603 11.536 1.00 95.75 199 LEU A C 1
ATOM 1469 O O . LEU A 1 199 ? -10.770 -17.386 11.463 1.00 95.75 199 LEU A O 1
ATOM 1473 N N . ALA A 1 200 ? -11.307 -19.224 12.652 1.00 94.38 200 ALA A N 1
ATOM 1474 C CA . ALA A 1 200 ? -11.439 -18.582 13.953 1.00 94.38 200 ALA A CA 1
ATOM 1475 C C . ALA A 1 200 ? -10.336 -19.070 14.900 1.00 94.38 200 ALA A C 1
ATOM 1477 O O . ALA A 1 200 ? -9.991 -20.252 14.926 1.00 94.38 200 ALA A O 1
ATOM 1478 N N . TYR A 1 201 ? -9.811 -18.156 15.716 1.00 94.62 201 TYR A N 1
ATOM 1479 C CA . TYR A 1 201 ? -8.755 -18.441 16.683 1.00 94.62 201 TYR A CA 1
ATOM 1480 C C . TYR A 1 201 ? -9.269 -18.198 18.102 1.00 94.62 201 TYR A C 1
ATOM 1482 O O . TYR A 1 201 ? -9.596 -17.075 18.468 1.00 94.62 201 TYR A O 1
ATOM 1490 N N . ASN A 1 202 ? -9.282 -19.240 18.933 1.00 92.06 202 ASN A N 1
ATOM 1491 C CA . ASN A 1 202 ? -9.627 -19.150 20.360 1.00 92.06 202 ASN A CA 1
ATOM 1492 C C . ASN A 1 202 ? -8.409 -18.864 21.265 1.00 92.06 202 ASN A C 1
ATOM 1494 O O . ASN A 1 202 ? -8.535 -18.785 22.485 1.00 92.06 202 ASN A O 1
ATOM 1498 N N . ARG A 1 203 ? -7.217 -18.733 20.668 1.00 94.69 203 ARG A N 1
ATOM 1499 C CA . ARG A 1 203 ? -5.943 -18.408 21.326 1.00 94.69 203 ARG A CA 1
ATOM 1500 C C . ARG A 1 203 ? -5.219 -17.299 20.563 1.00 94.69 203 ARG A C 1
ATOM 1502 O O . ARG A 1 203 ? -4.110 -17.485 20.069 1.00 94.69 203 ARG A O 1
ATOM 1509 N N . PHE A 1 204 ? -5.888 -16.159 20.434 1.00 94.88 204 PHE A N 1
ATOM 1510 C CA . PHE A 1 204 ? -5.349 -14.945 19.831 1.00 94.88 204 PHE A CA 1
ATOM 1511 C C . PHE A 1 204 ? -5.127 -13.898 20.924 1.00 94.88 204 PHE A C 1
ATOM 1513 O O . PHE A 1 204 ? -6.016 -13.657 21.738 1.00 94.88 204 PHE A O 1
ATOM 1520 N N . HIS A 1 205 ? -3.940 -13.297 20.966 1.00 95.38 205 HIS A N 1
ATOM 1521 C CA . HIS A 1 205 ? -3.556 -12.381 22.035 1.00 95.38 205 HIS A CA 1
ATOM 1522 C C . HIS A 1 205 ? -3.172 -11.018 21.473 1.00 95.38 205 HIS A C 1
ATOM 1524 O O . HIS A 1 205 ? -2.380 -10.912 20.539 1.00 95.38 205 HIS A O 1
ATOM 1530 N N . VAL A 1 206 ? -3.711 -9.985 22.106 1.00 96.44 206 VAL A N 1
ATOM 1531 C CA . VAL A 1 206 ? -3.332 -8.584 21.925 1.00 96.44 206 VAL A CA 1
ATOM 1532 C C . VAL A 1 206 ? -2.686 -8.064 23.211 1.00 96.44 206 VAL A C 1
ATOM 1534 O O . VAL A 1 206 ? -2.560 -8.798 24.194 1.00 96.44 206 VAL A O 1
ATOM 1537 N N . THR A 1 207 ? -2.245 -6.809 23.222 1.00 96.88 207 THR A N 1
ATOM 1538 C CA . THR A 1 207 ? -1.805 -6.173 24.472 1.00 96.88 207 THR A CA 1
ATOM 1539 C C . THR A 1 207 ? -3.017 -5.756 25.317 1.00 96.88 207 THR A C 1
ATOM 1541 O O . THR A 1 207 ? -4.154 -5.828 24.858 1.00 96.88 207 THR A O 1
ATOM 1544 N N . ALA A 1 208 ? -2.787 -5.292 26.547 1.00 94.19 208 ALA A N 1
ATOM 1545 C CA . ALA A 1 208 ? -3.867 -4.964 27.481 1.00 94.19 208 ALA A CA 1
ATOM 1546 C C . ALA A 1 208 ? -4.711 -3.734 27.094 1.00 94.19 208 ALA A C 1
ATOM 1548 O O . ALA A 1 208 ? -5.806 -3.577 27.621 1.00 94.19 208 ALA A O 1
ATOM 1549 N N . VAL A 1 209 ? -4.204 -2.852 26.225 1.00 95.62 209 VAL A N 1
ATOM 1550 C CA . VAL A 1 209 ? -4.849 -1.575 25.880 1.00 95.62 209 VAL A CA 1
ATOM 1551 C C . VAL A 1 209 ? -4.636 -1.209 24.404 1.00 95.62 209 VAL A C 1
ATOM 1553 O O . VAL A 1 209 ? -3.790 -1.763 23.700 1.00 95.62 209 VAL A O 1
ATOM 1556 N N . CYS A 1 210 ? -5.432 -0.259 23.932 1.00 97.31 210 CYS A N 1
ATOM 1557 C CA . CYS A 1 210 ? -5.590 0.187 22.548 1.00 97.31 210 CYS A CA 1
ATOM 1558 C C . CYS A 1 210 ? -4.299 0.624 21.823 1.00 97.31 210 CYS A C 1
ATOM 1560 O O . CYS A 1 210 ? -3.907 -0.068 20.881 1.00 97.31 210 CYS A O 1
ATOM 1562 N N . SER A 1 211 ? -3.627 1.725 22.202 1.00 97.94 211 SER A N 1
ATOM 1563 C CA . SER A 1 211 ? -2.439 2.213 21.459 1.00 97.94 211 SER A CA 1
ATOM 1564 C C . SER A 1 211 ? -1.331 1.160 21.370 1.00 97.94 211 SER A C 1
ATOM 1566 O O . SER A 1 211 ? -0.837 0.914 20.270 1.00 97.94 211 SER A O 1
ATOM 1568 N N . PRO A 1 212 ? -0.971 0.459 22.462 1.00 98.00 212 PRO A N 1
ATOM 1569 C CA . PRO A 1 212 ? 0.036 -0.594 22.393 1.00 98.00 212 PRO A CA 1
ATOM 1570 C C . PRO A 1 212 ? -0.341 -1.753 21.452 1.00 98.00 212 PRO A C 1
ATOM 1572 O O . PRO A 1 212 ? 0.506 -2.214 20.684 1.00 98.00 212 PRO A O 1
ATOM 1575 N N . THR A 1 213 ? -1.614 -2.169 21.418 1.00 98.25 213 THR A N 1
ATOM 1576 C CA . THR A 1 213 ? -2.111 -3.186 20.473 1.00 98.25 213 THR A CA 1
ATOM 1577 C C . THR A 1 213 ? -2.029 -2.700 19.029 1.00 98.25 213 THR A C 1
ATOM 1579 O O . THR A 1 213 ? -1.513 -3.416 18.172 1.00 98.25 213 THR A O 1
ATOM 1582 N N . ARG A 1 214 ? -2.492 -1.476 18.749 1.00 98.31 214 ARG A N 1
ATOM 1583 C CA . ARG A 1 214 ? -2.481 -0.882 17.400 1.00 98.31 214 ARG A CA 1
ATOM 1584 C C . ARG A 1 214 ? -1.053 -0.695 16.889 1.00 98.31 214 ARG A C 1
ATOM 1586 O O . ARG A 1 214 ? -0.757 -1.045 15.749 1.00 98.31 214 ARG A O 1
ATOM 1593 N N . ALA A 1 215 ? -0.145 -0.229 17.746 1.00 98.00 215 ALA A N 1
ATOM 1594 C CA . ALA A 1 215 ? 1.268 -0.093 17.418 1.00 98.00 215 ALA A CA 1
ATOM 1595 C C . ALA A 1 215 ? 1.904 -1.448 17.093 1.00 98.00 215 ALA A C 1
ATOM 1597 O O . ALA A 1 215 ? 2.598 -1.574 16.082 1.00 98.00 215 ALA A O 1
ATOM 1598 N N . ALA A 1 216 ? 1.650 -2.469 17.917 1.00 98.06 216 ALA A N 1
ATOM 1599 C CA . ALA A 1 216 ? 2.184 -3.806 17.687 1.00 98.06 216 ALA A CA 1
ATOM 1600 C C . ALA A 1 216 ? 1.650 -4.422 16.388 1.00 98.06 216 ALA A C 1
ATOM 1602 O O . ALA A 1 216 ? 2.425 -4.957 15.598 1.00 98.06 216 ALA A O 1
ATOM 1603 N N . LEU A 1 217 ? 0.352 -4.268 16.124 1.00 97.81 217 LEU A N 1
ATOM 1604 C CA . LEU A 1 217 ? -0.309 -4.747 14.914 1.00 97.81 217 LEU A CA 1
ATOM 1605 C C . LEU A 1 217 ? 0.243 -4.088 13.645 1.00 97.81 217 LEU A C 1
ATOM 1607 O O . LEU A 1 217 ? 0.610 -4.780 12.700 1.00 97.81 217 LEU A O 1
ATOM 1611 N N . LEU A 1 218 ? 0.352 -2.756 13.627 1.00 97.81 218 LEU A N 1
ATOM 1612 C CA . LEU A 1 218 ? 0.813 -2.018 12.448 1.00 97.81 218 LEU A CA 1
ATOM 1613 C C . LEU A 1 218 ? 2.310 -2.196 12.173 1.00 97.81 218 LEU A C 1
ATOM 1615 O O . LEU A 1 218 ? 2.750 -1.984 11.047 1.00 97.81 218 LEU A O 1
ATOM 1619 N N . THR A 1 219 ? 3.107 -2.554 13.180 1.00 97.69 219 THR A N 1
ATOM 1620 C CA . THR A 1 219 ? 4.569 -2.668 13.042 1.00 97.69 219 THR A CA 1
ATOM 1621 C C . THR A 1 219 ? 5.090 -4.100 13.045 1.00 97.69 219 THR A C 1
ATOM 1623 O O . THR A 1 219 ? 6.245 -4.320 12.678 1.00 97.69 219 THR A O 1
ATOM 1626 N N . GLY A 1 220 ? 4.287 -5.069 13.491 1.00 97.19 220 GLY A N 1
ATOM 1627 C CA . GLY A 1 220 ? 4.733 -6.439 13.745 1.00 97.19 220 GLY A CA 1
ATOM 1628 C C . GLY A 1 220 ? 5.790 -6.540 14.853 1.00 97.19 220 GLY A C 1
ATOM 1629 O O . GLY A 1 220 ? 6.559 -7.500 14.885 1.00 97.19 220 GLY A O 1
ATOM 1630 N N . ARG A 1 221 ? 5.897 -5.538 15.738 1.00 97.50 221 ARG A N 1
ATOM 1631 C CA . ARG A 1 221 ? 6.911 -5.476 16.803 1.00 97.50 221 ARG A CA 1
ATOM 1632 C C . ARG A 1 221 ? 6.266 -5.333 18.172 1.00 97.50 221 ARG A C 1
ATOM 1634 O O . ARG A 1 221 ? 5.170 -4.812 18.312 1.00 97.50 221 ARG A O 1
ATOM 1641 N N . ASN A 1 222 ? 6.997 -5.743 19.207 1.00 97.38 222 ASN A N 1
ATOM 1642 C CA . ASN A 1 222 ? 6.600 -5.467 20.583 1.00 97.38 222 ASN A CA 1
ATOM 1643 C C . ASN A 1 222 ? 6.402 -3.953 20.791 1.00 97.38 222 ASN A C 1
ATOM 1645 O O . ASN A 1 222 ? 7.257 -3.153 20.410 1.00 97.38 222 ASN A O 1
ATOM 1649 N N . GLN A 1 223 ? 5.303 -3.582 21.438 1.00 97.38 223 GLN A N 1
ATOM 1650 C CA . GLN A 1 223 ? 4.863 -2.211 21.676 1.00 97.38 223 GLN A CA 1
ATOM 1651 C C . GLN A 1 223 ? 5.931 -1.325 22.349 1.00 97.38 223 GLN A C 1
ATOM 1653 O O . GLN A 1 223 ? 6.130 -0.178 21.946 1.00 97.38 223 GLN A O 1
ATOM 1658 N N . HIS A 1 224 ? 6.723 -1.871 23.282 1.00 97.19 224 HIS A N 1
ATOM 1659 C CA . HIS A 1 224 ? 7.803 -1.135 23.945 1.00 97.19 224 HIS A CA 1
ATOM 1660 C C . HIS A 1 224 ? 8.977 -0.875 22.993 1.00 97.19 224 HIS A C 1
ATOM 1662 O O . HIS A 1 224 ? 9.690 0.113 23.129 1.00 97.19 224 HIS A O 1
ATOM 1668 N N . ARG A 1 225 ? 9.190 -1.724 21.979 1.00 97.06 225 ARG A N 1
ATOM 1669 C CA . ARG A 1 225 ? 10.236 -1.510 20.961 1.00 97.06 225 ARG A CA 1
ATOM 1670 C C . ARG A 1 225 ? 9.880 -0.404 19.974 1.00 97.06 225 ARG A C 1
ATOM 1672 O O . ARG A 1 225 ? 10.768 0.056 19.258 1.00 97.06 225 ARG A O 1
ATOM 1679 N N . VAL A 1 226 ? 8.612 -0.000 19.922 1.00 97.00 226 VAL A N 1
ATOM 1680 C CA . VAL A 1 226 ? 8.102 1.010 18.989 1.00 97.00 226 VAL A CA 1
ATOM 1681 C C . VAL A 1 226 ? 7.520 2.240 19.683 1.00 97.00 226 VAL A C 1
ATOM 1683 O O . VAL A 1 226 ? 6.852 3.030 19.031 1.00 97.00 226 VAL A O 1
ATOM 1686 N N . GLY A 1 227 ? 7.813 2.442 20.971 1.00 96.31 227 GLY A N 1
ATOM 1687 C CA . GLY A 1 227 ? 7.468 3.677 21.685 1.00 96.31 227 GLY A CA 1
ATOM 1688 C C . GLY A 1 227 ? 6.097 3.684 22.364 1.00 96.31 227 GLY A C 1
ATOM 1689 O O . GLY A 1 227 ? 5.762 4.682 22.990 1.00 96.31 227 GLY A O 1
ATOM 1690 N N . PHE A 1 228 ? 5.327 2.596 22.291 1.00 97.50 228 PHE A N 1
ATOM 1691 C CA . PHE A 1 228 ? 3.951 2.512 22.798 1.00 97.50 228 PHE A CA 1
ATOM 1692 C C . PHE A 1 228 ? 3.835 1.557 23.991 1.00 97.50 228 PHE A C 1
ATOM 1694 O O . PHE A 1 228 ? 3.079 0.595 23.976 1.00 97.50 228 PHE A O 1
ATOM 1701 N N . GLY A 1 229 ? 4.616 1.794 25.041 1.00 96.75 229 GLY A N 1
ATOM 1702 C CA . GLY A 1 229 ? 4.499 1.083 26.317 1.00 96.75 229 GLY A CA 1
ATOM 1703 C C . GLY A 1 229 ? 3.280 1.498 27.149 1.00 96.75 229 GLY A C 1
ATOM 1704 O O . GLY A 1 229 ? 2.938 0.806 28.102 1.00 96.75 229 GLY A O 1
ATOM 1705 N N . SER A 1 230 ? 2.632 2.605 26.780 1.00 95.69 230 SER A N 1
ATOM 1706 C CA . SER A 1 230 ? 1.376 3.119 27.332 1.00 95.69 230 SER A CA 1
ATOM 1707 C C . SER A 1 230 ? 0.509 3.674 26.191 1.00 95.69 230 SER A C 1
ATOM 1709 O O . SER A 1 230 ? 0.915 3.642 25.024 1.00 95.69 230 SER A O 1
ATOM 1711 N N . ILE A 1 231 ? -0.684 4.162 26.524 1.00 96.38 231 ILE A N 1
ATOM 1712 C CA . ILE A 1 231 ? -1.558 4.878 25.588 1.00 96.38 231 ILE A CA 1
ATOM 1713 C C . ILE A 1 231 ? -0.948 6.227 25.167 1.00 96.38 231 ILE A C 1
ATOM 1715 O O . ILE A 1 231 ? -0.096 6.776 25.872 1.00 96.38 231 ILE A O 1
ATOM 1719 N N . ALA A 1 232 ? -1.351 6.739 24.001 1.00 95.44 232 ALA A N 1
ATOM 1720 C CA . ALA A 1 232 ? -0.726 7.907 23.371 1.00 95.44 232 ALA A CA 1
ATOM 1721 C C . ALA A 1 232 ? -0.899 9.222 24.164 1.00 95.44 232 ALA A C 1
ATOM 1723 O O . ALA A 1 232 ? -0.112 10.150 23.991 1.00 95.44 232 ALA A O 1
ATOM 1724 N N . GLU A 1 233 ? -1.882 9.272 25.062 1.00 93.44 233 GLU A N 1
ATOM 1725 C CA . GLU A 1 233 ? -2.190 10.383 25.971 1.00 93.44 233 GLU A CA 1
ATOM 1726 C C . GLU A 1 233 ? -1.172 10.522 27.111 1.00 93.44 233 GLU A C 1
ATOM 1728 O O . GLU A 1 233 ? -1.027 11.594 27.697 1.00 93.44 233 GLU A O 1
ATOM 1733 N N . TYR A 1 234 ? -0.444 9.445 27.430 1.00 92.94 234 TYR A N 1
ATOM 1734 C CA . TYR A 1 234 ? 0.513 9.405 28.538 1.00 92.94 234 TYR A CA 1
ATOM 1735 C C . TYR A 1 234 ? 1.933 9.077 28.056 1.00 92.94 234 TYR A C 1
ATOM 1737 O O . TYR A 1 234 ? 2.480 8.027 28.422 1.00 92.94 234 TYR A O 1
ATOM 1745 N N . PRO A 1 235 ? 2.566 9.954 27.249 1.00 92.06 235 PRO A N 1
ATOM 1746 C CA . PRO A 1 235 ? 3.962 9.783 26.887 1.00 92.06 235 PRO A CA 1
ATOM 1747 C C . PRO A 1 235 ? 4.859 9.935 28.123 1.00 92.06 235 PRO A C 1
ATOM 1749 O O . PRO A 1 235 ? 4.676 10.821 28.958 1.00 92.06 235 PRO A O 1
ATOM 1752 N N . GLY A 1 236 ? 5.862 9.070 28.228 1.00 90.88 236 GLY A N 1
ATOM 1753 C CA . GLY A 1 236 ? 6.878 9.087 29.275 1.00 90.88 236 GLY A CA 1
ATOM 1754 C C . GLY A 1 236 ? 8.270 9.421 28.728 1.00 90.88 236 GLY A C 1
ATOM 1755 O O . GLY A 1 236 ? 8.575 9.097 27.577 1.00 90.88 236 GLY A O 1
ATOM 1756 N N . PRO A 1 237 ? 9.170 9.994 29.552 1.00 92.88 237 PRO A N 1
ATOM 1757 C CA . PRO A 1 237 ? 10.520 10.400 29.143 1.00 92.88 237 PRO A CA 1
ATOM 1758 C C . PRO A 1 237 ? 11.513 9.223 29.070 1.00 92.88 237 PRO A C 1
ATOM 1760 O O . PRO A 1 237 ? 12.714 9.404 29.260 1.00 92.88 237 PRO A O 1
ATOM 1763 N N . PHE A 1 238 ? 11.026 8.005 28.814 1.00 93.75 238 PHE A N 1
ATOM 1764 C CA . PHE A 1 238 ? 11.833 6.786 28.781 1.00 93.75 238 PHE A CA 1
ATOM 1765 C C . PHE A 1 238 ? 11.681 6.050 27.446 1.00 93.75 238 PHE A C 1
ATOM 1767 O O . PHE A 1 238 ? 10.591 6.044 26.860 1.00 93.75 238 PHE A O 1
ATOM 1774 N N . PRO A 1 239 ? 12.747 5.382 26.959 1.00 92.06 239 PRO A N 1
ATOM 1775 C CA . PRO A 1 239 ? 12.671 4.567 25.756 1.00 92.06 239 PRO A CA 1
ATOM 1776 C C . PRO A 1 239 ? 11.509 3.575 25.817 1.00 92.06 239 PRO A C 1
ATOM 1778 O O . PRO A 1 239 ? 11.323 2.863 26.801 1.00 92.06 239 PRO A O 1
ATOM 1781 N N . GLY A 1 240 ? 10.725 3.540 24.744 1.00 95.12 240 GLY A N 1
ATOM 1782 C CA . GLY A 1 240 ? 9.575 2.652 24.630 1.00 95.12 240 GLY A CA 1
ATOM 1783 C C . GLY A 1 240 ? 8.263 3.191 25.191 1.00 95.12 240 GLY A C 1
ATOM 1784 O O . GLY A 1 240 ? 7.255 2.526 25.002 1.00 95.12 240 GLY A O 1
ATOM 1785 N N . TYR A 1 241 ? 8.242 4.379 25.799 1.00 96.44 241 TYR A N 1
ATOM 1786 C CA . TYR A 1 241 ? 7.029 5.022 26.329 1.00 96.44 241 TYR A CA 1
ATOM 1787 C C . TYR A 1 241 ? 6.764 6.400 25.709 1.00 96.44 241 TYR A C 1
ATOM 1789 O O . TYR A 1 241 ? 5.939 7.153 26.203 1.00 96.44 241 TYR A O 1
ATOM 1797 N N . THR A 1 242 ? 7.457 6.747 24.627 1.00 94.19 242 THR A N 1
ATOM 1798 C CA . THR A 1 242 ? 7.432 8.085 24.017 1.00 94.19 242 THR A CA 1
ATOM 1799 C C . THR A 1 242 ? 6.147 8.415 23.252 1.00 94.19 242 THR A C 1
ATOM 1801 O O . THR A 1 242 ? 6.015 9.543 22.791 1.00 94.19 242 THR A O 1
ATOM 1804 N N . ALA A 1 243 ? 5.249 7.442 23.049 1.00 94.44 243 ALA A N 1
ATOM 1805 C CA . ALA A 1 243 ? 4.109 7.511 22.127 1.00 94.44 243 ALA A CA 1
ATOM 1806 C C . ALA A 1 243 ? 4.512 7.882 20.682 1.00 94.44 243 ALA A C 1
ATOM 1808 O O . ALA A 1 243 ? 3.736 8.433 19.907 1.00 94.44 243 ALA A O 1
ATOM 1809 N N . ALA A 1 244 ? 5.754 7.562 20.308 1.00 92.62 244 ALA A N 1
ATOM 1810 C CA . ALA A 1 244 ? 6.338 7.918 19.024 1.00 92.62 244 ALA A CA 1
ATOM 1811 C C . ALA A 1 244 ? 7.057 6.718 18.403 1.00 92.62 244 ALA A C 1
ATOM 1813 O O . ALA A 1 244 ? 8.022 6.194 18.969 1.00 92.62 244 ALA A O 1
ATOM 1814 N N . LYS A 1 245 ? 6.624 6.319 17.200 1.00 94.50 245 LYS A N 1
ATOM 1815 C CA . LYS A 1 245 ? 7.266 5.243 16.438 1.00 94.50 245 LYS A CA 1
ATOM 1816 C C . LYS A 1 245 ? 8.676 5.663 16.002 1.00 94.50 245 LYS A C 1
ATOM 1818 O O . LYS A 1 245 ? 8.815 6.664 15.297 1.00 94.50 245 LYS A O 1
ATOM 1823 N N . PRO A 1 246 ? 9.726 4.877 16.298 1.00 93.50 246 PRO A N 1
ATOM 1824 C CA . PRO A 1 246 ? 11.075 5.190 15.843 1.00 93.50 246 PRO A CA 1
ATOM 1825 C C . PRO A 1 246 ? 11.191 5.088 14.314 1.00 93.50 246 PRO A C 1
ATOM 1827 O O . PRO A 1 246 ? 10.545 4.254 13.675 1.00 93.50 246 PRO A O 1
ATOM 1830 N N . ARG A 1 247 ? 12.083 5.888 13.712 1.00 91.94 247 ARG A N 1
ATOM 1831 C CA . ARG A 1 247 ? 12.355 5.852 12.258 1.00 91.94 247 ARG A CA 1
ATOM 1832 C C . ARG A 1 247 ? 12.937 4.513 11.784 1.00 91.94 247 ARG A C 1
ATOM 1834 O O . ARG A 1 247 ? 12.765 4.153 10.631 1.00 91.94 247 ARG A O 1
ATOM 1841 N N . SER A 1 248 ? 13.564 3.749 12.682 1.00 92.62 248 SER A N 1
ATOM 1842 C CA . SER A 1 248 ? 14.083 2.392 12.433 1.00 92.62 248 SER A CA 1
ATOM 1843 C C . SER A 1 248 ? 12.997 1.303 12.368 1.00 92.62 248 SER A C 1
ATOM 1845 O O . SER A 1 248 ? 13.297 0.105 12.306 1.00 92.62 248 SER A O 1
ATOM 1847 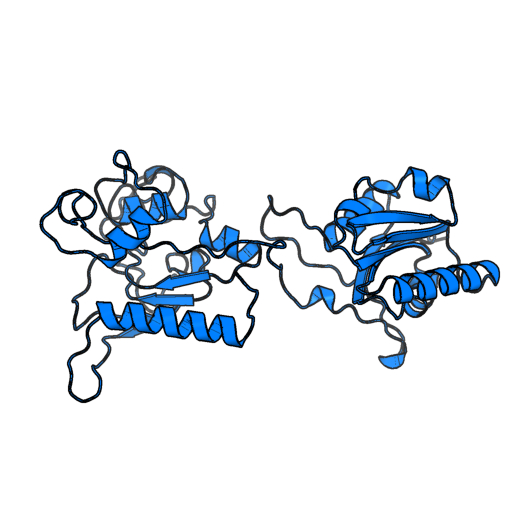N N . CYS A 1 249 ? 11.723 1.692 12.438 1.00 94.00 249 CYS A N 1
ATOM 1848 C CA . CYS A 1 249 ? 10.584 0.805 12.292 1.00 94.00 249 CYS A CA 1
ATOM 1849 C C . CYS A 1 249 ? 9.609 1.364 11.255 1.00 94.00 249 CYS A C 1
ATOM 1851 O O . CYS A 1 249 ? 9.008 2.425 11.439 1.00 94.00 249 CYS A O 1
ATOM 1853 N N . THR A 1 250 ? 9.430 0.614 10.176 1.00 94.62 250 THR A N 1
ATOM 1854 C CA . THR A 1 250 ? 8.423 0.883 9.151 1.00 94.62 250 THR A CA 1
ATOM 1855 C C . THR A 1 250 ? 7.149 0.121 9.496 1.00 94.62 250 THR A C 1
ATOM 1857 O O . THR A 1 250 ? 7.219 -1.040 9.894 1.00 94.62 250 THR A O 1
ATOM 1860 N N . ALA A 1 251 ? 5.996 0.777 9.373 1.00 96.56 251 ALA A N 1
ATOM 1861 C CA . ALA A 1 251 ? 4.699 0.133 9.553 1.00 96.56 251 ALA A CA 1
ATOM 1862 C C . ALA A 1 251 ? 4.270 -0.583 8.263 1.00 96.56 251 ALA A C 1
ATOM 1864 O O . ALA A 1 251 ? 4.623 -0.146 7.164 1.00 96.56 251 ALA A O 1
ATOM 1865 N N . PHE A 1 252 ? 3.501 -1.665 8.378 1.00 96.19 252 PHE A N 1
ATOM 1866 C CA . PHE A 1 252 ? 3.107 -2.470 7.224 1.00 96.19 252 PHE A CA 1
ATOM 1867 C C . PHE A 1 252 ? 2.309 -1.694 6.157 1.00 96.19 252 PHE A C 1
ATOM 1869 O O . PHE A 1 252 ? 2.532 -1.997 4.986 1.00 96.19 252 PHE A O 1
ATOM 1876 N N . PRO A 1 253 ? 1.469 -0.672 6.462 1.00 97.62 253 PRO A N 1
ATOM 1877 C CA . PRO A 1 253 ? 0.814 0.114 5.413 1.00 97.62 253 PRO A CA 1
ATOM 1878 C C . PRO A 1 253 ? 1.830 0.778 4.479 1.00 97.62 253 PRO A C 1
ATOM 1880 O O . PRO A 1 253 ? 1.684 0.716 3.263 1.00 97.62 253 PRO A O 1
ATOM 1883 N N . ARG A 1 254 ? 2.935 1.310 5.022 1.00 97.06 254 ARG A N 1
ATOM 1884 C CA . ARG A 1 254 ? 4.035 1.839 4.202 1.00 97.06 254 ARG A CA 1
ATOM 1885 C C . ARG A 1 254 ? 4.689 0.744 3.364 1.00 97.06 254 ARG A C 1
ATOM 1887 O O . ARG A 1 254 ? 4.945 0.969 2.192 1.00 97.06 254 ARG A O 1
ATOM 1894 N N . ILE A 1 255 ? 4.922 -0.440 3.930 1.00 96.69 255 ILE A N 1
ATOM 1895 C CA . ILE A 1 255 ? 5.499 -1.574 3.186 1.00 96.69 255 ILE A CA 1
ATOM 1896 C C . ILE A 1 255 ? 4.605 -1.967 2.000 1.00 96.69 255 ILE A C 1
ATOM 1898 O O . ILE A 1 255 ? 5.119 -2.187 0.904 1.00 96.69 255 ILE A O 1
ATOM 1902 N N . LEU A 1 256 ? 3.283 -2.022 2.199 1.00 96.88 256 LEU A N 1
ATOM 1903 C CA . LEU A 1 256 ? 2.308 -2.322 1.145 1.00 96.88 256 LEU A CA 1
ATOM 1904 C C . LEU A 1 256 ? 2.274 -1.223 0.076 1.00 96.88 256 LEU A C 1
ATOM 1906 O O . LEU A 1 256 ? 2.388 -1.524 -1.114 1.00 96.88 256 LEU A O 1
ATOM 1910 N N . LYS A 1 257 ? 2.188 0.047 0.489 1.00 96.31 257 LYS A N 1
ATOM 1911 C CA . LYS A 1 257 ? 2.192 1.211 -0.409 1.00 96.31 257 LYS A CA 1
ATOM 1912 C C . LYS A 1 257 ? 3.433 1.248 -1.301 1.00 96.31 257 LYS A C 1
ATOM 1914 O O . LYS A 1 257 ? 3.314 1.339 -2.519 1.00 96.31 257 LYS A O 1
ATOM 1919 N N . GLU A 1 258 ? 4.620 1.110 -0.714 1.00 94.94 258 GLU A N 1
ATOM 1920 C CA . GLU A 1 258 ? 5.892 1.088 -1.455 1.00 94.94 258 GLU A CA 1
ATOM 1921 C C . GLU A 1 258 ? 6.008 -0.147 -2.373 1.00 94.94 258 GLU A C 1
ATOM 1923 O O . GLU A 1 258 ? 6.804 -0.165 -3.308 1.00 94.94 258 GLU A O 1
ATOM 1928 N N . ASN A 1 259 ? 5.176 -1.172 -2.158 1.00 94.38 259 ASN A N 1
ATOM 1929 C CA . ASN A 1 259 ? 5.041 -2.326 -3.043 1.00 94.38 259 ASN A CA 1
ATOM 1930 C C . ASN A 1 259 ? 3.932 -2.196 -4.095 1.00 94.38 259 ASN A C 1
ATOM 1932 O O . ASN A 1 259 ? 3.759 -3.118 -4.894 1.00 94.38 259 ASN A O 1
ATOM 1936 N N . GLY A 1 260 ? 3.230 -1.064 -4.156 1.00 93.88 260 GLY A N 1
ATOM 1937 C CA . GLY A 1 260 ? 2.245 -0.752 -5.192 1.00 93.88 260 GLY A CA 1
ATOM 1938 C C . GLY A 1 260 ? 0.782 -0.995 -4.819 1.00 93.88 260 GLY A C 1
ATOM 1939 O O . GLY A 1 260 ? -0.074 -0.915 -5.704 1.00 93.88 260 GLY A O 1
ATOM 1940 N N . TYR A 1 261 ? 0.487 -1.266 -3.545 1.00 97.06 261 TYR A N 1
ATOM 1941 C CA . TYR A 1 261 ? -0.882 -1.221 -3.020 1.00 97.06 261 TYR A CA 1
ATOM 1942 C C . TYR A 1 261 ? -1.364 0.228 -2.920 1.00 97.06 261 TYR A C 1
ATOM 1944 O O . TYR A 1 261 ? -0.560 1.163 -2.905 1.00 97.06 261 TYR A O 1
ATOM 1952 N N . VAL A 1 262 ? -2.677 0.422 -2.848 1.00 97.50 262 VAL A N 1
ATOM 1953 C CA . VAL A 1 262 ? -3.251 1.657 -2.308 1.00 97.50 262 VAL A CA 1
ATOM 1954 C C . VAL A 1 262 ? -3.742 1.389 -0.891 1.00 97.50 262 VAL A C 1
ATOM 1956 O O . VAL A 1 262 ? -4.404 0.391 -0.631 1.00 97.50 262 VAL A O 1
ATOM 1959 N N . THR A 1 263 ? -3.393 2.256 0.052 1.00 98.44 263 THR A N 1
ATOM 1960 C CA . THR A 1 263 ? -3.667 2.011 1.473 1.00 98.44 263 THR A CA 1
ATOM 1961 C C . THR A 1 263 ? -4.616 3.052 2.047 1.00 98.44 263 THR A C 1
ATOM 1963 O O . THR A 1 263 ? -4.442 4.251 1.843 1.00 98.44 263 THR A O 1
ATOM 1966 N N . ALA A 1 264 ? -5.596 2.612 2.833 1.00 98.56 264 ALA A N 1
ATOM 1967 C CA . ALA A 1 264 ? -6.471 3.512 3.574 1.00 98.56 264 ALA A CA 1
ATOM 1968 C C . ALA A 1 264 ? -6.736 3.018 4.993 1.00 98.56 264 ALA A C 1
ATOM 1970 O O . ALA A 1 264 ? -6.698 1.816 5.261 1.00 98.56 264 ALA A O 1
ATOM 1971 N N . GLY A 1 265 ? -6.979 3.966 5.895 1.00 98.44 265 GLY A N 1
ATOM 1972 C CA . GLY A 1 265 ? -7.418 3.705 7.259 1.00 98.44 265 GLY A CA 1
ATOM 1973 C C . GLY A 1 265 ? -8.701 4.470 7.568 1.00 98.44 265 GLY A C 1
ATOM 1974 O O . GLY A 1 265 ? -8.850 5.620 7.158 1.00 98.44 265 GLY A O 1
ATOM 1975 N N . PHE A 1 266 ? -9.606 3.820 8.300 1.00 98.62 266 PHE A N 1
ATOM 1976 C CA . PHE A 1 266 ? -10.891 4.385 8.700 1.00 98.62 266 PHE A CA 1
ATOM 1977 C C . PHE A 1 266 ? -11.114 4.159 10.197 1.00 98.62 266 PHE A C 1
ATOM 1979 O O . PHE A 1 266 ? -10.881 3.057 10.700 1.00 98.62 266 PHE A O 1
ATOM 1986 N N . GLY A 1 267 ? -11.571 5.182 10.916 1.00 98.31 267 GLY A N 1
ATOM 1987 C CA . GLY A 1 267 ? -12.005 5.053 12.305 1.00 98.31 267 GLY A CA 1
ATOM 1988 C C . GLY A 1 267 ? -11.026 5.610 13.347 1.00 98.31 267 GLY A C 1
ATOM 1989 O O . GLY A 1 267 ? -10.609 6.762 13.286 1.00 98.31 267 GLY A O 1
ATOM 1990 N N . LYS A 1 268 ? -10.692 4.806 14.361 1.00 98.25 268 LYS A N 1
ATOM 1991 C CA . LYS A 1 268 ? -9.839 5.221 15.489 1.00 98.25 268 LYS A CA 1
ATOM 1992 C C . LYS A 1 268 ? -8.356 5.016 15.186 1.00 98.25 268 LYS A C 1
ATOM 1994 O O . LYS A 1 268 ? -7.927 3.881 14.956 1.00 98.25 268 LYS A O 1
ATOM 1999 N N . TRP A 1 269 ? -7.557 6.079 15.275 1.00 97.69 269 TRP A N 1
ATOM 2000 C CA . TRP A 1 269 ? -6.103 5.991 15.116 1.00 97.69 269 TRP A CA 1
ATOM 2001 C C . TRP A 1 269 ? -5.390 5.616 16.416 1.00 97.69 269 TRP A C 1
ATOM 2003 O O . TRP A 1 269 ? -4.829 4.527 16.532 1.00 97.69 269 TRP A O 1
ATOM 2013 N N . HIS A 1 270 ? -5.451 6.503 17.412 1.00 97.56 270 HIS A N 1
ATOM 2014 C CA . HIS A 1 270 ? -4.892 6.338 18.753 1.00 97.56 270 HIS A CA 1
ATOM 2015 C C . HIS A 1 270 ? -3.375 6.097 18.833 1.00 97.56 270 HIS A C 1
ATOM 2017 O O . HIS A 1 270 ? -2.888 5.439 19.756 1.00 97.56 270 HIS A O 1
ATOM 2023 N N . LEU A 1 271 ? -2.622 6.621 17.864 1.00 97.31 271 LEU A N 1
ATOM 2024 C CA . LEU A 1 271 ? -1.154 6.556 17.817 1.00 97.31 271 LEU A CA 1
ATOM 2025 C C . LEU A 1 271 ? -0.493 7.931 17.612 1.00 97.31 271 LEU A C 1
ATOM 2027 O O . LEU A 1 271 ? 0.721 8.001 17.417 1.00 97.31 271 LEU A O 1
ATOM 2031 N N . THR A 1 272 ? -1.278 9.012 17.676 1.00 95.81 272 THR A N 1
ATOM 2032 C CA . THR A 1 272 ? -0.788 10.397 17.681 1.00 95.81 272 THR A CA 1
ATOM 2033 C C . THR A 1 272 ? -0.852 10.941 19.110 1.00 95.81 272 THR A C 1
ATOM 2035 O O . THR A 1 272 ? -1.948 10.962 19.670 1.00 95.81 272 THR A O 1
ATOM 2038 N N . PRO A 1 273 ? 0.261 11.399 19.708 1.00 93.38 273 PRO A N 1
ATOM 2039 C CA . PRO A 1 273 ? 0.223 12.038 21.024 1.00 93.38 273 PRO A CA 1
ATOM 2040 C C . PRO A 1 273 ? -0.694 13.271 21.038 1.00 93.38 273 PRO A C 1
ATOM 2042 O O . PRO A 1 273 ? -0.697 14.047 20.083 1.00 93.38 273 PRO A O 1
ATOM 2045 N N . ASP A 1 274 ? -1.456 13.474 22.114 1.00 90.12 274 ASP A N 1
ATOM 2046 C CA . ASP A 1 274 ? -2.494 14.522 22.191 1.00 90.12 274 ASP A CA 1
ATOM 2047 C C . ASP A 1 274 ? -1.974 15.936 21.920 1.00 90.12 274 ASP A C 1
ATOM 2049 O O . ASP A 1 274 ? -2.638 16.750 21.279 1.00 90.12 274 ASP A O 1
ATOM 2053 N N . ASN A 1 275 ? -0.746 16.228 22.346 1.00 88.50 275 ASN A N 1
ATOM 2054 C CA . ASN A 1 275 ? -0.128 17.538 22.167 1.00 88.50 275 ASN A CA 1
ATOM 2055 C C . ASN A 1 275 ? 0.280 17.851 20.713 1.00 88.50 275 ASN A C 1
ATOM 2057 O O . ASN A 1 275 ? 0.748 18.959 20.458 1.00 88.50 275 ASN A O 1
ATOM 2061 N N . VAL A 1 276 ? 0.126 16.907 19.776 1.00 92.19 276 VAL A N 1
ATOM 2062 C CA . VAL A 1 276 ? 0.502 17.057 18.355 1.00 92.19 276 VAL A CA 1
ATOM 2063 C C . VAL A 1 276 ? -0.617 16.644 17.383 1.00 92.19 276 VAL A C 1
ATOM 2065 O O . VAL A 1 276 ? -0.368 16.335 16.218 1.00 92.19 276 VAL A O 1
ATOM 2068 N N . GLN A 1 277 ? -1.874 16.655 17.842 1.00 93.19 277 GLN A N 1
ATOM 2069 C CA . GLN A 1 277 ? -3.068 16.383 17.019 1.00 93.19 277 GLN A CA 1
ATOM 2070 C C . GLN A 1 277 ? -3.642 17.637 16.319 1.00 93.19 277 GLN A C 1
ATOM 2072 O O . GLN A 1 277 ? -4.701 17.574 15.700 1.00 93.19 277 GLN A O 1
ATOM 2077 N N . GLY A 1 278 ? -2.972 18.790 16.416 1.00 91.19 278 GLY A N 1
ATOM 2078 C CA . GLY A 1 278 ? -3.436 20.057 15.838 1.00 91.19 278 GLY A CA 1
ATOM 2079 C C . GLY A 1 278 ? -2.797 20.409 14.491 1.00 91.19 278 GLY A C 1
ATOM 2080 O O . GLY A 1 278 ? -1.791 19.833 14.090 1.00 91.19 278 GLY A O 1
ATOM 2081 N N . ALA A 1 279 ? -3.327 21.446 13.834 1.00 91.81 279 ALA A N 1
ATOM 2082 C CA . ALA A 1 279 ? -2.841 21.943 12.538 1.00 91.81 279 ALA A CA 1
ATOM 2083 C C . ALA A 1 279 ? -1.386 22.458 12.550 1.00 91.81 279 ALA A C 1
ATOM 2085 O O . ALA A 1 279 ? -0.776 22.618 11.496 1.00 91.81 279 ALA A O 1
ATOM 2086 N N . ALA A 1 280 ? -0.816 22.708 13.734 1.00 93.44 280 ALA A N 1
ATOM 2087 C CA . ALA A 1 280 ? 0.604 23.023 13.890 1.00 93.44 280 ALA A CA 1
ATOM 2088 C C . ALA A 1 280 ? 1.520 21.807 13.631 1.00 93.44 280 ALA A C 1
ATOM 2090 O O . ALA A 1 280 ? 2.732 21.972 13.490 1.00 93.44 280 ALA A O 1
ATOM 2091 N N . GLY A 1 281 ? 0.951 20.599 13.567 1.00 89.56 281 GLY A N 1
ATOM 2092 C CA . GLY A 1 281 ? 1.690 19.350 13.467 1.00 89.56 281 GLY A CA 1
ATOM 2093 C C . GLY A 1 281 ? 2.503 19.040 14.737 1.00 89.56 281 GLY A C 1
ATOM 2094 O O . GLY A 1 281 ? 2.169 19.525 15.823 1.00 89.56 281 GLY A O 1
ATOM 2095 N N . PRO A 1 282 ? 3.583 18.244 14.616 1.00 93.31 282 PRO A N 1
ATOM 2096 C CA . PRO A 1 282 ? 4.057 17.590 13.395 1.00 93.31 282 PRO A CA 1
ATOM 2097 C C . PRO A 1 282 ? 3.124 16.467 12.901 1.00 93.31 282 PRO A C 1
ATOM 2099 O O . PRO A 1 282 ? 2.443 15.802 13.677 1.00 93.31 282 PRO A O 1
ATOM 2102 N N . PHE A 1 283 ? 3.126 16.230 11.587 1.00 94.88 283 PHE A N 1
ATOM 2103 C CA . PHE A 1 283 ? 2.302 15.200 10.929 1.00 94.88 283 PHE A CA 1
ATOM 2104 C C . PHE A 1 283 ? 2.998 13.831 10.828 1.00 94.88 283 PHE A C 1
ATOM 2106 O O . PHE A 1 283 ? 2.476 12.882 10.249 1.00 94.88 283 PHE A O 1
ATOM 2113 N N . ASP A 1 284 ? 4.192 13.681 11.401 1.00 93.00 284 ASP A N 1
ATOM 2114 C CA . ASP A 1 284 ? 4.953 12.429 11.370 1.00 93.00 284 ASP A CA 1
ATOM 2115 C C . ASP A 1 284 ? 4.392 11.342 12.309 1.00 93.00 284 ASP A C 1
ATOM 2117 O O . ASP A 1 284 ? 4.738 10.164 12.167 1.00 93.00 284 ASP A O 1
ATOM 2121 N N . HIS A 1 285 ? 3.466 11.702 13.197 1.00 92.50 285 HIS A N 1
ATOM 2122 C CA . HIS A 1 285 ? 2.705 10.774 14.039 1.00 92.50 285 HIS A CA 1
ATOM 2123 C C . HIS A 1 285 ? 1.327 10.405 13.465 1.00 92.50 285 HIS A C 1
ATOM 2125 O O . HIS A 1 285 ? 0.685 9.478 13.958 1.00 92.50 285 HIS A O 1
ATOM 2131 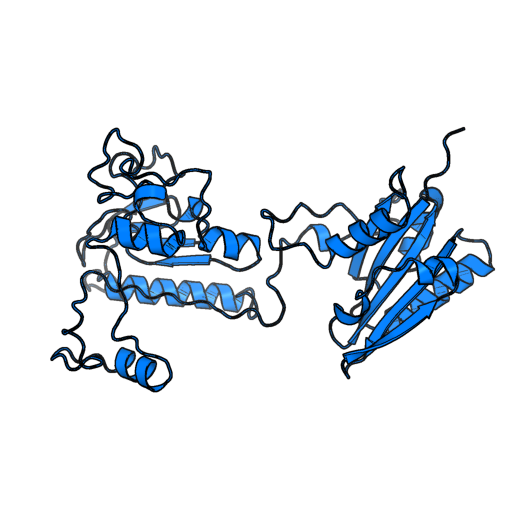N N . TRP A 1 286 ? 0.899 11.089 12.402 1.00 96.62 286 TRP A N 1
ATOM 2132 C CA . TRP A 1 286 ? -0.424 10.940 11.805 1.00 96.62 286 TRP A CA 1
ATOM 2133 C C . TRP A 1 286 ? -0.496 9.731 10.854 1.00 96.62 286 TRP A C 1
ATOM 2135 O O . TRP A 1 286 ? 0.540 9.252 10.374 1.00 96.62 286 TRP A O 1
ATOM 2145 N N . PRO A 1 287 ? -1.703 9.222 10.545 1.00 97.81 287 PRO A N 1
ATOM 2146 C CA . PRO A 1 287 ? -1.898 8.026 9.720 1.00 97.81 287 PRO A CA 1
ATOM 2147 C C . PRO A 1 287 ? -1.124 8.034 8.391 1.00 97.81 287 PRO A C 1
ATOM 2149 O O . PRO A 1 287 ? -0.501 7.031 8.025 1.00 97.81 287 PRO A O 1
ATOM 2152 N N . LYS A 1 288 ? -1.066 9.170 7.684 1.00 97.38 288 LYS A N 1
ATOM 2153 C CA . LYS A 1 288 ? -0.369 9.255 6.389 1.00 97.38 288 LYS A CA 1
ATOM 2154 C C . LYS A 1 288 ? 1.138 9.044 6.501 1.00 97.38 288 LYS A C 1
ATOM 2156 O O . LYS A 1 288 ? 1.743 8.366 5.665 1.00 97.38 288 LYS A O 1
ATOM 2161 N N . SER A 1 289 ? 1.754 9.513 7.586 1.00 95.62 289 SER A N 1
ATOM 2162 C CA . SER A 1 289 ? 3.164 9.236 7.890 1.00 95.62 289 SER A CA 1
ATOM 2163 C C . SER A 1 289 ? 3.437 7.739 8.100 1.00 95.62 289 SER A C 1
ATOM 2165 O O . SER A 1 289 ? 4.502 7.228 7.728 1.00 95.62 289 SER A O 1
ATOM 2167 N N . TRP A 1 290 ? 2.457 6.981 8.590 1.00 97.12 290 TRP A N 1
ATOM 2168 C CA . TRP A 1 290 ? 2.576 5.531 8.769 1.00 97.12 290 TRP A CA 1
ATOM 2169 C C . TRP A 1 290 ? 2.393 4.734 7.474 1.00 97.12 290 TRP A C 1
ATOM 2171 O O . TRP A 1 290 ? 2.682 3.536 7.450 1.00 97.12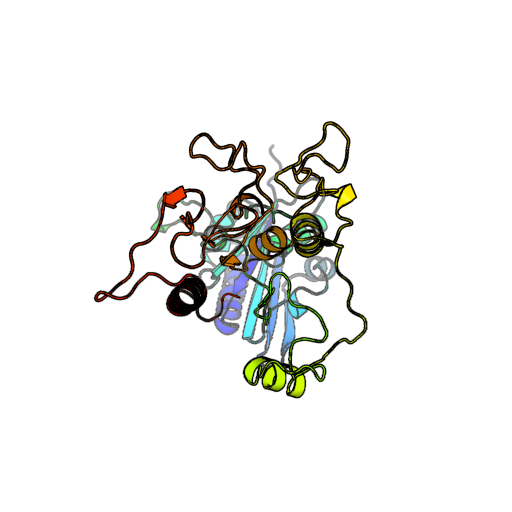 290 TRP A O 1
ATOM 2181 N N . GLY A 1 291 ? 2.029 5.408 6.381 1.00 97.12 291 GLY A N 1
ATOM 2182 C CA . GLY A 1 291 ? 1.969 4.837 5.041 1.00 97.12 291 GLY A CA 1
ATOM 2183 C C . GLY A 1 291 ? 0.566 4.606 4.508 1.00 97.12 291 GLY A C 1
ATOM 2184 O O . GLY A 1 291 ? 0.443 3.881 3.527 1.00 97.12 291 GLY A O 1
ATOM 2185 N N . PHE A 1 292 ? -0.462 5.198 5.120 1.00 98.44 292 PHE A N 1
ATOM 2186 C CA . PHE A 1 292 ? -1.784 5.300 4.508 1.00 98.44 292 PHE A CA 1
ATOM 2187 C C . PHE A 1 292 ? -1.789 6.381 3.415 1.00 98.44 292 PHE A C 1
ATOM 2189 O O . PHE A 1 292 ? -1.284 7.485 3.625 1.00 98.44 292 PHE A O 1
ATOM 2196 N N . ASP A 1 293 ? -2.328 6.070 2.238 1.00 97.88 293 ASP A N 1
ATOM 2197 C CA . ASP A 1 293 ? -2.600 7.061 1.190 1.00 97.88 293 ASP A CA 1
ATOM 2198 C C . ASP A 1 293 ? -3.797 7.941 1.550 1.00 97.88 293 ASP A C 1
ATOM 2200 O O . ASP A 1 293 ? -3.783 9.135 1.245 1.00 97.88 293 ASP A O 1
ATOM 2204 N N . HIS A 1 294 ? -4.783 7.353 2.229 1.00 98.56 294 HIS A N 1
ATOM 2205 C CA . HIS A 1 294 ? -6.016 8.005 2.654 1.00 98.56 294 HIS A CA 1
ATOM 2206 C C . HIS A 1 294 ? -6.351 7.702 4.118 1.00 98.56 294 HIS A C 1
ATOM 2208 O O . HIS A 1 294 ? -6.136 6.586 4.602 1.00 98.56 294 HIS A O 1
ATOM 2214 N N . TRP A 1 295 ? -6.900 8.688 4.819 1.00 98.56 295 TRP A N 1
ATOM 2215 C CA . TRP A 1 295 ? -7.388 8.530 6.183 1.00 98.56 295 TRP A CA 1
ATOM 2216 C C . TRP A 1 295 ? -8.725 9.237 6.398 1.00 98.56 295 TRP A C 1
ATOM 2218 O O . TRP A 1 295 ? -8.877 10.393 6.009 1.00 98.56 295 TRP A O 1
ATOM 2228 N N . TRP A 1 296 ? -9.650 8.571 7.090 1.00 98.56 296 TRP A N 1
ATOM 2229 C CA . TRP A 1 296 ? -10.880 9.176 7.602 1.00 98.56 296 TRP A CA 1
ATOM 2230 C C . TRP A 1 296 ? -11.188 8.674 9.010 1.00 98.56 296 TRP A C 1
ATOM 2232 O O . TRP A 1 296 ? -11.426 7.486 9.218 1.00 98.56 296 TRP A O 1
ATOM 2242 N N . GLY A 1 297 ? -11.226 9.561 9.997 1.00 98.25 297 GLY A N 1
ATOM 2243 C CA . GLY A 1 297 ? -11.552 9.157 11.362 1.00 98.25 297 GLY A CA 1
ATOM 2244 C C . GLY A 1 297 ? -11.050 10.135 12.405 1.00 98.25 297 GLY A C 1
ATOM 2245 O O . GLY A 1 297 ? -10.889 11.311 12.112 1.00 98.25 297 GLY A O 1
ATOM 2246 N N . PHE A 1 298 ? -10.771 9.671 13.618 1.00 97.81 298 PHE A N 1
ATOM 2247 C CA . PHE A 1 298 ? -10.296 10.523 14.711 1.00 97.81 298 PHE A CA 1
ATOM 2248 C C . PHE A 1 298 ? -8.952 10.043 15.272 1.00 97.81 298 PHE A C 1
ATOM 2250 O O . PHE A 1 298 ? -8.623 8.851 15.247 1.00 97.81 298 PHE A O 1
ATOM 2257 N N . LEU A 1 299 ? -8.155 10.992 15.774 1.00 97.31 299 LEU A N 1
ATOM 2258 C CA . LEU A 1 299 ? -6.791 10.727 16.240 1.00 97.31 299 LEU A CA 1
ATOM 2259 C C . LEU A 1 299 ? -6.716 10.235 17.690 1.00 97.31 299 LEU A C 1
ATOM 2261 O O . LEU A 1 299 ? -5.840 9.425 18.006 1.00 97.31 299 LEU A O 1
ATOM 2265 N N . SER A 1 300 ? -7.634 10.707 18.533 1.00 94.88 300 SER A N 1
ATOM 2266 C CA . SER A 1 300 ? -7.682 10.473 19.977 1.00 94.88 300 SER A CA 1
ATOM 2267 C C . SER A 1 300 ? -7.985 9.019 20.357 1.00 94.88 300 SER A C 1
ATOM 2269 O O . SER A 1 300 ? -8.356 8.177 19.532 1.00 94.88 300 SER A O 1
ATOM 2271 N N . GLY A 1 301 ? -7.849 8.713 21.649 1.00 94.94 301 GLY A N 1
ATOM 2272 C CA . GLY A 1 301 ? -8.204 7.410 22.200 1.00 94.94 301 GLY A CA 1
ATOM 2273 C C . GLY A 1 301 ? -9.682 7.130 22.372 1.00 94.94 301 GLY A C 1
ATOM 2274 O O . GLY A 1 301 ? -10.072 5.976 22.526 1.00 94.94 301 GLY A O 1
ATOM 2275 N N . ALA A 1 302 ? -10.514 8.153 22.321 1.00 94.06 302 ALA A N 1
ATOM 2276 C CA . ALA A 1 302 ? -11.955 8.018 22.357 1.00 94.06 302 ALA A CA 1
ATOM 2277 C C . ALA A 1 302 ? -12.580 9.226 21.668 1.00 94.06 302 ALA A C 1
ATOM 2279 O O . ALA A 1 302 ? -11.996 10.313 21.638 1.00 94.06 302 ALA A O 1
ATOM 2280 N N . ALA A 1 303 ? -13.776 9.023 21.143 1.00 95.62 303 ALA A N 1
ATOM 2281 C CA . ALA A 1 303 ? -14.613 10.071 20.596 1.00 95.62 303 ALA A CA 1
ATOM 2282 C C . ALA A 1 303 ? -16.073 9.738 20.909 1.00 95.62 303 ALA A C 1
ATOM 2284 O O . ALA A 1 303 ? -16.413 8.570 21.129 1.00 95.62 303 ALA A O 1
ATOM 2285 N N . GLY A 1 304 ? -16.930 10.755 20.953 1.00 96.50 304 GLY A N 1
ATOM 2286 C CA . GLY A 1 304 ? -18.361 10.510 21.019 1.00 96.50 304 GLY A CA 1
ATOM 2287 C C . GLY A 1 304 ? -18.870 9.932 19.699 1.00 96.50 304 GLY A C 1
ATOM 2288 O O . GLY A 1 304 ? -18.295 10.150 18.635 1.00 96.50 304 GLY A O 1
ATOM 2289 N N . GLN A 1 305 ? -19.946 9.149 19.776 1.00 96.38 305 GLN A N 1
ATOM 2290 C CA . GLN A 1 305 ? -20.528 8.490 18.600 1.00 96.38 305 GLN A CA 1
ATOM 2291 C C . GLN A 1 305 ? -21.286 9.468 17.690 1.00 96.38 305 GLN A C 1
ATOM 2293 O O . GLN A 1 305 ? -21.537 9.142 16.534 1.00 96.38 305 GLN A O 1
ATOM 2298 N N . TYR A 1 306 ? -21.648 10.645 18.211 1.00 96.94 306 TYR A N 1
ATOM 2299 C CA . TYR A 1 306 ? -22.473 11.648 17.529 1.00 96.94 306 TYR A CA 1
ATOM 2300 C C . TYR A 1 306 ? -21.739 12.973 17.287 1.00 96.94 306 TYR A C 1
ATOM 2302 O O . TYR A 1 306 ? -22.191 13.790 16.493 1.00 96.94 306 TYR A O 1
ATOM 2310 N N . ASP A 1 307 ? -20.611 13.189 17.959 1.00 96.62 307 ASP A N 1
ATOM 2311 C CA . ASP A 1 307 ? -19.836 14.427 17.936 1.00 96.62 307 ASP A CA 1
ATOM 2312 C C . ASP A 1 307 ? -18.304 14.208 17.855 1.00 96.62 307 ASP A C 1
ATOM 2314 O O . ASP A 1 307 ? -17.542 14.920 18.520 1.00 96.62 307 ASP A O 1
ATOM 2318 N N . PRO A 1 308 ? -17.787 13.238 17.068 1.00 96.94 308 PRO A N 1
ATOM 2319 C CA . PRO A 1 308 ? -16.347 13.031 16.981 1.00 96.94 308 PRO A CA 1
ATOM 2320 C C . PRO A 1 308 ? -15.668 14.182 16.234 1.00 96.94 308 PRO A C 1
ATOM 2322 O O . PRO A 1 308 ? -16.168 14.675 15.226 1.00 96.94 308 PRO A O 1
ATOM 2325 N N . ILE A 1 309 ? -14.464 14.555 16.668 1.00 96.75 309 ILE A N 1
ATOM 2326 C CA . ILE A 1 309 ? -13.599 15.444 15.885 1.00 96.75 309 ILE A CA 1
ATOM 2327 C C . ILE A 1 309 ? -12.958 14.615 14.769 1.00 96.75 309 ILE A C 1
ATOM 2329 O O . ILE A 1 309 ? -12.022 13.847 15.009 1.00 96.75 309 ILE A O 1
ATOM 2333 N N . ILE A 1 310 ? -13.463 14.771 13.547 1.00 97.81 310 ILE A N 1
ATOM 2334 C CA . ILE A 1 310 ? -12.982 14.048 12.374 1.00 97.81 310 ILE A CA 1
ATOM 2335 C C . ILE A 1 310 ? -11.765 14.734 11.761 1.00 97.81 310 ILE A C 1
ATOM 2337 O O . ILE A 1 310 ? -11.655 15.959 11.657 1.00 97.81 310 ILE A O 1
ATOM 2341 N N . THR A 1 311 ? -10.858 13.886 11.307 1.00 97.50 311 THR A N 1
ATOM 2342 C CA . THR A 1 311 ? -9.695 14.183 10.489 1.00 97.50 311 THR A CA 1
ATOM 2343 C C . THR A 1 311 ? -9.839 13.459 9.157 1.00 97.50 311 THR A C 1
ATOM 2345 O O . THR A 1 311 ? -10.179 12.275 9.109 1.00 97.50 311 THR A O 1
ATOM 2348 N N . LEU A 1 312 ? -9.587 14.196 8.082 1.00 97.50 312 LEU A N 1
ATOM 2349 C CA . LEU A 1 312 ? -9.431 13.685 6.731 1.00 97.50 312 LEU A CA 1
ATOM 2350 C C . LEU A 1 312 ? -7.974 13.911 6.362 1.00 97.50 312 LEU A C 1
ATOM 2352 O O . LEU A 1 312 ? -7.524 15.056 6.294 1.00 97.50 312 LEU A O 1
ATOM 2356 N N . ASP A 1 313 ? -7.247 12.826 6.118 1.00 96.88 313 ASP A N 1
ATOM 2357 C CA . ASP A 1 313 ? -5.815 12.890 5.853 1.00 96.88 313 ASP A CA 1
ATOM 2358 C C . ASP A 1 313 ? -5.071 13.651 6.978 1.00 96.88 313 ASP A C 1
ATOM 2360 O O . ASP A 1 313 ? -5.205 13.300 8.150 1.00 96.88 313 ASP A O 1
ATOM 2364 N N . ASP A 1 314 ? -4.302 14.688 6.636 1.00 96.00 314 ASP A N 1
ATOM 2365 C CA . ASP A 1 314 ? -3.545 15.518 7.583 1.00 96.00 314 ASP A CA 1
ATOM 2366 C C . ASP A 1 314 ? -4.300 16.812 7.956 1.00 96.00 314 ASP A C 1
ATOM 2368 O O . ASP A 1 314 ? -3.699 17.825 8.315 1.00 96.00 314 ASP A O 1
ATOM 2372 N N . TRP A 1 315 ? -5.633 16.804 7.838 1.00 95.94 315 TRP A N 1
ATOM 2373 C CA . TRP A 1 315 ? -6.487 17.955 8.118 1.00 95.94 315 TRP A CA 1
ATOM 2374 C C . TRP A 1 315 ? -7.632 17.618 9.076 1.00 95.94 315 TRP A C 1
ATOM 2376 O O . TRP A 1 315 ? -8.305 16.599 8.933 1.00 95.94 315 TRP A O 1
ATOM 2386 N N . THR A 1 316 ? -7.903 18.514 10.026 1.00 95.69 316 THR A N 1
ATOM 2387 C CA . THR A 1 316 ? -9.037 18.397 10.952 1.00 95.69 316 THR A CA 1
ATOM 2388 C C . THR A 1 316 ? -10.274 19.064 10.361 1.00 95.69 316 THR A C 1
ATOM 2390 O O . THR A 1 316 ? -10.302 20.279 10.179 1.00 95.69 316 THR A O 1
ATOM 2393 N N . LEU A 1 317 ? -11.310 18.272 10.085 1.00 95.44 317 LEU A N 1
ATOM 2394 C CA . LEU A 1 317 ? -12.604 18.763 9.606 1.00 95.44 317 LEU A CA 1
ATOM 2395 C C . LEU A 1 317 ? -13.463 19.335 10.739 1.00 95.44 317 LEU A C 1
ATOM 2397 O O . LEU A 1 317 ? -14.243 20.253 10.503 1.00 95.44 317 LEU A O 1
ATOM 2401 N N . GLY A 1 318 ? -13.289 18.830 11.962 1.00 95.06 318 GLY A N 1
ATOM 2402 C CA . GLY A 1 318 ? -14.125 19.185 13.108 1.00 95.06 318 GLY A CA 1
ATOM 2403 C C . GLY A 1 318 ? -15.241 18.169 13.325 1.00 95.06 318 GLY A C 1
ATOM 2404 O O . GLY A 1 318 ? -15.095 17.007 12.949 1.00 95.06 318 GLY A O 1
ATOM 2405 N N . VAL A 1 319 ? -16.326 18.595 13.969 1.00 96.44 319 VAL A N 1
ATOM 2406 C CA . VAL A 1 319 ? -17.479 17.733 14.257 1.00 96.44 319 VAL A CA 1
ATOM 2407 C C . VAL A 1 319 ? -18.417 17.716 13.047 1.00 96.44 319 VAL A C 1
ATOM 2409 O O . VAL A 1 319 ? -18.896 18.787 12.668 1.00 96.44 319 VAL A O 1
ATOM 2412 N N . PRO A 1 320 ? -18.673 16.555 12.417 1.00 94.69 320 PRO A N 1
ATOM 2413 C CA . PRO A 1 320 ? -19.602 16.471 11.298 1.00 94.69 320 PRO A CA 1
ATOM 2414 C C . PRO A 1 320 ? -21.041 16.759 11.725 1.00 94.69 320 PRO A C 1
ATOM 2416 O O . PRO A 1 320 ? -21.465 16.410 12.825 1.00 94.69 320 PRO A O 1
ATOM 2419 N N . GLU A 1 321 ? -21.811 17.338 10.810 1.00 93.06 321 GLU A N 1
ATOM 2420 C CA . GLU A 1 321 ? -23.257 17.460 10.960 1.00 93.06 321 GLU A CA 1
ATOM 2421 C C . GLU A 1 321 ? -23.957 16.227 10.375 1.00 93.06 321 GLU A C 1
ATOM 2423 O O . GLU A 1 321 ? -23.477 15.599 9.425 1.00 93.06 321 GLU A O 1
ATOM 2428 N N . GLY A 1 322 ? -25.106 15.878 10.951 1.00 91.81 322 GLY A N 1
ATOM 2429 C CA . GLY A 1 322 ? -25.970 14.846 10.394 1.00 91.81 322 GLY A CA 1
ATOM 2430 C C . GLY A 1 322 ? -26.669 15.303 9.107 1.00 91.81 322 GLY A C 1
ATOM 2431 O O . GLY A 1 322 ? -26.619 16.476 8.732 1.00 91.81 322 GLY A O 1
ATOM 2432 N N . LYS A 1 323 ? -27.307 14.368 8.400 1.00 89.56 323 LYS A N 1
ATOM 2433 C CA . LYS A 1 323 ? -27.995 14.625 7.123 1.00 89.56 323 LYS A CA 1
ATOM 2434 C C . LYS A 1 323 ? -29.495 14.431 7.274 1.00 89.56 323 LYS A C 1
ATOM 2436 O O . LYS A 1 323 ? -29.938 13.661 8.114 1.00 89.56 323 LYS A O 1
ATOM 2441 N N . ASP A 1 324 ? -30.264 15.132 6.442 1.00 91.44 324 ASP A N 1
ATOM 2442 C CA . ASP A 1 324 ? -31.719 14.958 6.323 1.00 91.44 324 ASP A CA 1
ATOM 2443 C C . ASP A 1 324 ? -32.491 15.096 7.650 1.00 91.44 324 ASP A C 1
ATOM 2445 O O . ASP A 1 324 ? -33.569 14.537 7.824 1.00 91.44 324 ASP A O 1
ATOM 2449 N N . GLY A 1 325 ? -31.950 15.886 8.584 1.00 90.50 325 GLY A N 1
ATOM 2450 C CA . GLY A 1 325 ? -32.533 16.109 9.910 1.00 90.50 325 GLY A CA 1
ATOM 2451 C C . GLY A 1 325 ? -32.202 15.034 10.950 1.00 90.50 325 GLY A C 1
ATOM 2452 O O . GLY A 1 325 ? -32.564 15.212 12.112 1.00 90.50 325 GLY A O 1
ATOM 2453 N N . GLU A 1 326 ? -31.490 13.972 10.574 1.00 92.50 326 GLU A N 1
ATOM 2454 C CA . GLU A 1 326 ? -31.012 12.939 11.493 1.00 92.50 326 GLU A CA 1
ATOM 2455 C C . GLU A 1 326 ? -29.670 13.335 12.125 1.00 92.50 326 GLU A C 1
ATOM 2457 O O . GLU A 1 326 ? -28.868 14.022 11.485 1.00 92.50 326 GLU A O 1
ATOM 2462 N N . PRO A 1 327 ? -29.388 12.924 13.376 1.00 93.88 327 PRO A N 1
ATOM 2463 C CA . PRO A 1 327 ? -28.100 13.175 14.006 1.00 93.88 327 PRO A CA 1
ATOM 2464 C C . PRO A 1 327 ? -26.985 12.379 13.314 1.00 93.88 327 PRO A C 1
ATOM 2466 O O . PRO A 1 327 ? -27.194 11.271 12.823 1.00 93.88 327 PRO A O 1
ATOM 2469 N N . TYR A 1 328 ? -25.772 12.932 13.307 1.00 96.56 328 TYR A N 1
ATOM 2470 C CA . TYR A 1 328 ? -24.594 12.221 12.816 1.00 96.56 328 TYR A CA 1
ATOM 2471 C C . TYR A 1 328 ? -24.338 10.961 13.651 1.00 96.56 328 TYR A C 1
ATOM 2473 O O . TYR A 1 328 ? -24.384 11.031 14.874 1.00 96.56 328 TYR A O 1
ATOM 2481 N N . TYR A 1 329 ? -24.019 9.831 13.018 1.00 96.81 329 TYR A N 1
ATOM 2482 C CA . TYR A 1 329 ? -23.659 8.599 13.717 1.00 96.81 329 TYR A CA 1
ATOM 2483 C C . TYR A 1 329 ? -22.382 8.002 13.122 1.00 96.81 329 TYR A C 1
ATOM 2485 O O . TYR A 1 329 ? -22.354 7.522 11.989 1.00 96.81 329 TYR A O 1
ATOM 2493 N N . PHE A 1 330 ? -21.303 8.049 13.902 1.00 97.38 330 PHE A N 1
ATOM 2494 C CA . PHE A 1 330 ? -19.960 7.681 13.463 1.00 97.38 330 PHE A CA 1
ATOM 2495 C C . PHE A 1 330 ? -19.835 6.246 12.922 1.00 97.38 330 PHE A C 1
ATOM 2497 O O . PHE A 1 330 ? -19.181 6.081 11.894 1.00 97.38 330 PHE A O 1
ATOM 2504 N N . PRO A 1 331 ? -20.427 5.202 13.543 1.00 95.69 331 PRO A N 1
ATOM 2505 C CA . PRO A 1 331 ? -20.300 3.828 13.050 1.00 95.69 331 PRO A CA 1
ATOM 2506 C C . PRO A 1 331 ? -20.855 3.612 11.635 1.00 95.69 331 PRO A C 1
ATOM 2508 O O . PRO A 1 331 ? -20.288 2.820 10.873 1.00 95.69 331 PRO A O 1
ATOM 2511 N N . ASP A 1 332 ? -21.911 4.337 11.266 1.00 95.81 332 ASP A N 1
ATOM 2512 C CA . ASP A 1 332 ? -22.458 4.295 9.908 1.00 95.81 332 ASP A CA 1
ATOM 2513 C C . ASP A 1 332 ? -21.539 5.068 8.954 1.00 95.81 332 ASP A C 1
ATOM 2515 O O . ASP A 1 332 ? -21.104 4.528 7.936 1.00 95.81 332 ASP A O 1
ATOM 2519 N N . ASP A 1 333 ? -21.124 6.282 9.332 1.00 96.69 333 ASP A N 1
ATOM 2520 C CA . ASP A 1 333 ? -20.265 7.125 8.492 1.00 96.69 333 ASP A CA 1
ATOM 2521 C C . ASP A 1 333 ? -18.893 6.493 8.202 1.00 96.69 333 ASP A C 1
ATOM 2523 O O . ASP A 1 333 ? -18.433 6.537 7.063 1.00 96.69 333 ASP A O 1
ATOM 2527 N N . ILE A 1 334 ? -18.238 5.833 9.170 1.00 97.56 334 ILE A N 1
ATOM 2528 C CA . ILE A 1 334 ? -16.971 5.126 8.888 1.00 97.56 334 ILE A CA 1
ATOM 2529 C C . ILE A 1 334 ? -17.150 4.005 7.863 1.00 97.56 334 ILE A C 1
ATOM 2531 O O . ILE A 1 334 ? -16.233 3.738 7.083 1.00 97.56 334 ILE A O 1
ATOM 2535 N N . THR A 1 335 ? -18.315 3.352 7.863 1.00 97.56 335 THR A N 1
ATOM 2536 C CA . THR A 1 335 ? -18.635 2.265 6.937 1.00 97.56 335 THR A CA 1
ATOM 2537 C C . THR A 1 335 ? -18.893 2.837 5.549 1.00 97.56 335 THR A C 1
ATOM 2539 O O . THR A 1 335 ? -18.271 2.397 4.579 1.00 97.56 335 THR A O 1
ATOM 2542 N N . ASP A 1 336 ? -19.725 3.872 5.462 1.00 97.56 336 ASP A N 1
ATOM 2543 C CA . ASP A 1 336 ? -20.040 4.560 4.213 1.00 97.56 336 ASP A CA 1
ATOM 2544 C C . ASP A 1 336 ? -18.787 5.154 3.567 1.00 97.56 336 ASP A C 1
ATOM 2546 O O . ASP A 1 336 ? -18.566 4.983 2.368 1.00 97.56 336 ASP A O 1
ATOM 2550 N N . LYS A 1 337 ? -17.909 5.777 4.359 1.00 98.19 337 LYS A N 1
ATOM 2551 C CA . LYS A 1 337 ? -16.653 6.371 3.879 1.00 98.19 337 LYS A CA 1
ATOM 2552 C C . LYS A 1 337 ? -15.662 5.329 3.385 1.00 98.19 337 LYS A C 1
ATOM 2554 O O . LYS A 1 337 ? -15.002 5.550 2.367 1.00 98.19 337 LYS A O 1
ATOM 2559 N N . ALA A 1 338 ? -15.593 4.175 4.046 1.00 98.50 338 ALA A N 1
ATOM 2560 C CA . ALA A 1 338 ? -14.794 3.057 3.560 1.00 98.50 338 ALA A CA 1
ATOM 2561 C C . ALA A 1 338 ? -15.321 2.528 2.214 1.00 98.50 338 ALA A C 1
ATOM 2563 O O . ALA A 1 338 ? -14.532 2.310 1.292 1.0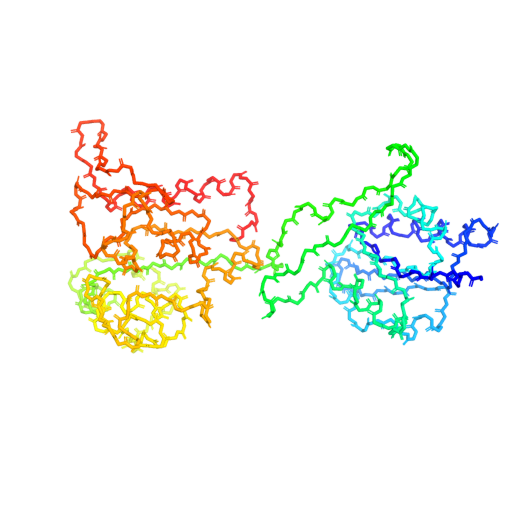0 98.50 338 ALA A O 1
ATOM 2564 N N . VAL A 1 339 ? -16.641 2.363 2.064 1.00 98.56 339 VAL A N 1
ATOM 2565 C CA . VAL A 1 339 ? -17.264 1.901 0.809 1.00 98.56 339 VAL A CA 1
ATOM 2566 C C . VAL A 1 339 ? -17.111 2.933 -0.311 1.00 98.56 339 VAL A C 1
ATOM 2568 O O . VAL A 1 339 ? -16.741 2.565 -1.427 1.00 98.56 339 VAL A O 1
ATOM 2571 N N . GLU A 1 340 ? -17.333 4.218 -0.021 1.00 98.38 340 GLU A N 1
ATOM 2572 C CA . GLU A 1 340 ? -17.133 5.334 -0.954 1.00 98.38 340 GLU A CA 1
ATOM 2573 C C . GLU A 1 340 ? -15.708 5.311 -1.520 1.00 98.38 340 GLU A C 1
ATOM 2575 O O . GLU A 1 340 ? -15.508 5.322 -2.740 1.00 98.38 340 GLU A O 1
ATOM 2580 N N . TRP A 1 341 ? -14.713 5.195 -0.640 1.00 98.38 341 TRP A N 1
ATOM 2581 C CA . TRP A 1 341 ? -13.314 5.127 -1.039 1.00 98.38 341 TRP A CA 1
ATOM 2582 C C . TRP A 1 341 ? -13.000 3.875 -1.868 1.00 98.38 341 TRP A C 1
ATOM 2584 O O . TRP A 1 341 ? -12.347 3.973 -2.910 1.00 98.38 341 TRP A O 1
ATOM 2594 N N . LEU A 1 342 ? -13.501 2.701 -1.465 1.00 97.62 342 LEU A N 1
ATOM 2595 C CA . LEU A 1 342 ? -13.322 1.457 -2.222 1.00 97.62 342 LEU A CA 1
ATOM 2596 C C . LEU A 1 342 ? -13.912 1.564 -3.636 1.00 97.62 342 LEU A C 1
ATOM 2598 O O . LEU A 1 342 ? -13.272 1.142 -4.603 1.00 97.62 342 LEU A O 1
ATOM 2602 N N . HIS A 1 343 ? -15.099 2.156 -3.782 1.00 98.00 343 HIS A N 1
ATOM 2603 C CA . HIS A 1 343 ? -15.711 2.401 -5.088 1.00 98.00 343 HIS A CA 1
ATOM 2604 C C . HIS A 1 343 ? -14.877 3.364 -5.938 1.00 98.00 343 HIS A C 1
ATOM 2606 O O . HIS A 1 343 ? -14.660 3.087 -7.118 1.00 98.00 343 HIS A O 1
ATOM 2612 N N . ALA A 1 344 ? -14.352 4.443 -5.351 1.00 97.94 344 ALA A N 1
ATOM 2613 C CA . ALA A 1 344 ? -13.487 5.388 -6.056 1.00 97.94 344 ALA A CA 1
ATOM 2614 C C . ALA A 1 344 ? -12.197 4.719 -6.566 1.00 97.94 344 ALA A C 1
ATOM 2616 O O . ALA A 1 344 ? -11.835 4.874 -7.737 1.00 97.94 344 ALA A O 1
ATOM 2617 N N . VAL A 1 345 ? -11.544 3.904 -5.729 1.00 96.94 345 VAL A N 1
ATOM 2618 C CA . VAL A 1 345 ? -10.358 3.126 -6.123 1.00 96.94 345 VAL A CA 1
ATOM 2619 C C . VAL A 1 345 ? -10.686 2.186 -7.279 1.00 96.94 345 VAL A C 1
ATOM 2621 O O . VAL A 1 345 ? -9.953 2.152 -8.266 1.00 96.94 345 VAL A O 1
ATOM 2624 N N . ARG A 1 346 ? -11.794 1.442 -7.194 1.00 95.88 346 ARG A N 1
ATOM 2625 C CA . ARG A 1 346 ? -12.195 0.479 -8.233 1.00 95.88 346 ARG A CA 1
ATOM 2626 C C . ARG A 1 346 ? -12.580 1.153 -9.543 1.00 95.88 346 ARG A C 1
ATOM 2628 O O . ARG A 1 346 ? -12.231 0.629 -10.599 1.00 95.88 346 ARG A O 1
ATOM 2635 N N . ALA A 1 347 ? -13.238 2.308 -9.479 1.00 97.31 347 ALA A N 1
ATOM 2636 C CA . ALA A 1 347 ? -13.583 3.100 -10.653 1.00 97.31 347 ALA A CA 1
ATOM 2637 C C . ALA A 1 347 ? -12.332 3.601 -11.394 1.00 97.31 347 ALA A C 1
ATOM 2639 O O . ALA A 1 347 ? -12.310 3.614 -12.622 1.00 97.31 347 ALA A O 1
ATOM 2640 N N . GLN A 1 348 ? -11.274 3.972 -10.663 1.00 96.06 348 GLN A N 1
ATOM 2641 C CA . GLN A 1 348 ? -10.014 4.413 -11.263 1.00 96.06 348 GLN A CA 1
ATOM 2642 C C . GLN A 1 348 ? -9.130 3.242 -11.723 1.00 96.06 348 GLN A C 1
ATOM 2644 O O . GLN A 1 348 ? -8.495 3.316 -12.776 1.00 96.06 348 GLN A O 1
ATOM 2649 N N . ASN A 1 349 ? -9.027 2.182 -10.918 1.00 93.62 349 ASN A N 1
ATOM 2650 C CA . ASN A 1 349 ? -8.172 1.031 -11.185 1.00 93.62 349 ASN A CA 1
ATOM 2651 C C . ASN A 1 349 ? -8.728 -0.248 -10.533 1.00 93.62 349 ASN A C 1
ATOM 2653 O O . ASN A 1 349 ? -8.478 -0.544 -9.362 1.00 93.62 349 ASN A O 1
ATOM 2657 N N . ALA A 1 350 ? -9.439 -1.047 -11.331 1.00 91.50 350 ALA A N 1
ATOM 2658 C CA . ALA A 1 350 ? -10.105 -2.266 -10.877 1.00 91.50 350 ALA A CA 1
ATOM 2659 C C . ALA A 1 350 ? -9.153 -3.338 -10.311 1.00 91.50 350 ALA A C 1
ATOM 2661 O O . ALA A 1 350 ? -9.574 -4.138 -9.480 1.00 91.50 350 ALA A O 1
ATOM 2662 N N . SER A 1 351 ? -7.882 -3.350 -10.732 1.00 89.19 351 SER A N 1
ATOM 2663 C CA . SER A 1 351 ? -6.895 -4.366 -10.342 1.00 89.19 351 SER A CA 1
ATOM 2664 C C . SER A 1 351 ? -5.906 -3.904 -9.269 1.00 89.19 351 SER A C 1
ATOM 2666 O O . SER A 1 351 ? -5.007 -4.665 -8.923 1.00 89.19 351 SER A O 1
ATOM 2668 N N . LYS A 1 352 ? -5.988 -2.655 -8.790 1.00 92.75 352 LYS A N 1
ATOM 2669 C CA . LYS A 1 352 ? -5.065 -2.164 -7.757 1.00 92.75 352 LYS A CA 1
ATOM 2670 C C . LYS A 1 352 ? -5.478 -2.720 -6.388 1.00 92.75 352 LYS A C 1
ATOM 2672 O O . LYS A 1 352 ? -6.624 -2.478 -6.006 1.00 92.75 352 LYS A O 1
ATOM 2677 N N . PRO A 1 353 ? -4.606 -3.455 -5.679 1.00 93.81 353 PRO A N 1
ATOM 2678 C CA . PRO A 1 353 ? -4.956 -4.018 -4.384 1.00 93.81 353 PRO A CA 1
ATOM 2679 C C . PRO A 1 353 ? -4.924 -2.988 -3.256 1.00 93.81 353 PRO A C 1
ATOM 2681 O O . PRO A 1 353 ? -4.206 -1.962 -3.400 1.00 93.81 353 PRO A O 1
#

Nearest PDB structures (foldseek):
  7all-assembly1_AAA  TM=9.296E-01  e=2.841E-11  Bacteroides thetaiotaomicron VPI-5482
  1rlh-assembly1_A  TM=5.095E-01  e=1.171E-02  Thermoplasma acidophilum
  2ekm-assembly1_C  TM=5.402E-01  e=4.467E-02  Sulfurisphaera tokodaii
  2d16-assembly1_A  TM=5.127E-01  e=2.455E-01  Pyrococcus horikoshii OT3
  3ooj-assembly1_C  TM=4.528E-01  e=5.095E-01  Escherichia coli

Mean predicted aligned error: 7.14 Å

Sequence (353 aa):
MTTEQNLVILTGYFSIDAARADSDRLAQLAADKTIRTEGVILVEKGADGKVTVSHTNDDLMSRMPQGLGARLMPGMAAILVVAPETDRLAVQQAMAGSLARSIAPIDNKGLTDALVEAVQKFVPDRTVLPIPDRTFGGTMGRTLHNSVPDWTMIPGPKAPGDAPNVLLVIIDDAGFGGPNSFGGPINTPNFERVQEMGLAYNRFHVTAVCSPTRAALLTGRNQHRVGFGSIAEYPGPFPGYTAAKPRSCTAFPRILKENGYVTAGFGKWHLTPDNVQGAAGPFDHWPKSWGFDHWWGFLSGAAGQYDPIITLDDWTLGVPEGKDGEPYYFPDDITDKAVEWLHAVRAQNASKP